Protein AF-A0A954BLZ9-F1 (afdb_monomer_lite)

Foldseek 3Di:
DPPPPVVVPPPPPDPPVVVVVVVVVVVVVVVVVVVVVVLVVVVVVVVVVLVVLVVVLVLVQKFKWFKDKAFLQCLLPAPDLVRSLVRQLVRVLVVQCVQFVVLVPDPVSSVQSSLQFDSVQSSVVSVVSNVPVPDGGIDIDIGTTHPQLRCVVSCNQFPKDKDKFFQWDWDQDPVNFKIKTFAAQRCVVVVVVCVVLVNDLVFKWKWKDAQLWIFTFPDDDRGMTMTGTLTDHSVRSGRTIIMIMIGRGGQVSGPHHPSSNSNSVNSVSVVRMDMGGNCCLVVPQDDPPPVRRCPSVVSVVVSVVVVVVCVVVVVVVD

Sequence (318 aa):
MKSMSEQALSSFGTDRARKRLRRRRAADRRFKWYGRAAIGFALAALALLLASIFSQALSAATYHVVSFRIDAGRVVAAENTSGALKEVYDQVRADLFEAFPDASGTPAGRQEVSALVTRLAALPIAERLRASPARRGMEQVSLPLSDDVDLYLKGAAARQVTINFGPVAAEPTEDGQGVRLSGAGAFARLIAAASLEHANVTDVSFLVTGGRSTVRLTRLSADEAEGSLIAGTASEFGNRALCARIILAPQSERTVSDRQIAWALALKADGRVRRVPHWSLLTHTDSTQPELAGALAAIVGSFLTLLVTASLAIPVGI

Secon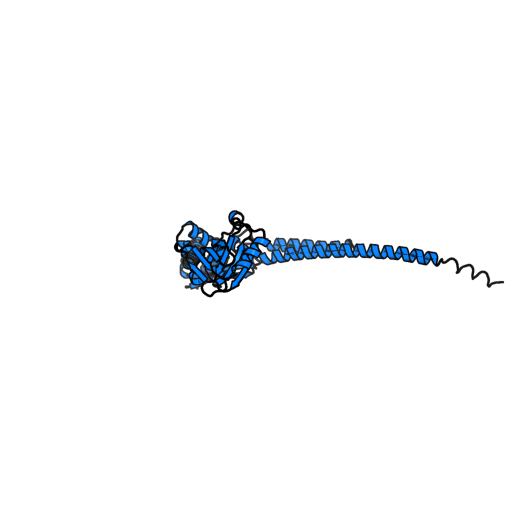dary structure (DSSP, 8-state):
--SSSSTTSSS-S-HHHHHHHHHHHHHHHHHHHHHHHHHHHHHHHHHHHHHHHHHHHHHHTEEEEEEEEEEHHHHHTSSSHHHHHHHHHHHHHHHHHHH-HHHHTSHHHHHHHHTTS-GGGGHHHHHHHHH-TT--SEEEEEEEPPHHHHHHHTT-SS-EEEEEE---EEEE-TTSSEEEEE-TTTTHHHHHHHHHTT--TTTSEEEEEETTEEEEEEEE-SSEEEEEEEES-GGGGTTS-EEEEEE-S-GGGSSS-HHHHHHHHHHHHTT-EEEEE-THHHH-S--S-TTTTTHHHHHHHHHHHHHHHHHHHHHHH-

pLDDT: mean 81.77, std 12.31, range [45.22, 96.19]

Radius of gyration: 32.24 Å; chains: 1; bounding box: 61×82×109 Å

Structure (mmCIF, N/CA/C/O backbone):
data_AF-A0A954BLZ9-F1
#
_entry.id   AF-A0A954BLZ9-F1
#
loop_
_atom_site.group_PDB
_atom_site.id
_atom_site.type_symbol
_atom_site.label_atom_id
_atom_site.label_alt_id
_atom_site.label_comp_id
_atom_site.label_asym_id
_atom_site.label_entity_id
_atom_site.label_seq_id
_atom_site.pdbx_PDB_ins_code
_atom_site.Cartn_x
_atom_site.Cartn_y
_atom_site.Cartn_z
_atom_site.occupancy
_atom_site.B_iso_or_equiv
_atom_site.auth_seq_id
_atom_site.auth_comp_id
_atom_site.auth_asym_id
_atom_site.auth_atom_id
_atom_site.pdbx_PDB_model_num
ATOM 1 N N . MET A 1 1 ? 38.225 -48.474 -84.150 1.00 48.00 1 MET A N 1
ATOM 2 C CA . MET A 1 1 ? 39.025 -48.519 -82.901 1.00 48.00 1 MET A CA 1
ATOM 3 C C . MET A 1 1 ? 39.027 -47.163 -82.172 1.00 48.00 1 MET A C 1
ATOM 5 O O . MET A 1 1 ? 40.068 -46.707 -81.727 1.00 48.00 1 MET A O 1
ATOM 9 N N . LYS A 1 2 ? 37.863 -46.496 -82.059 1.00 48.91 2 LYS A N 1
ATOM 10 C CA . LYS A 1 2 ? 37.714 -45.159 -81.439 1.00 48.91 2 LYS A CA 1
ATOM 11 C C . LYS A 1 2 ? 36.580 -45.105 -80.400 1.00 48.91 2 LYS A C 1
ATOM 13 O O . LYS A 1 2 ? 36.201 -44.030 -79.974 1.00 48.91 2 LYS A O 1
ATOM 18 N N . SER A 1 3 ? 36.043 -46.266 -80.008 1.00 52.41 3 SER A N 1
ATOM 19 C CA . SER A 1 3 ? 34.931 -46.392 -79.054 1.00 52.41 3 SER A CA 1
ATOM 20 C C . SER A 1 3 ? 35.339 -46.966 -77.691 1.00 52.41 3 SER A C 1
ATOM 22 O O . SER A 1 3 ? 34.502 -47.044 -76.801 1.00 52.41 3 SER A O 1
ATOM 24 N N . MET A 1 4 ? 36.609 -47.350 -77.489 1.00 46.38 4 MET A N 1
ATOM 25 C CA . MET A 1 4 ? 37.088 -47.888 -76.203 1.00 46.38 4 MET A CA 1
ATOM 26 C C . MET A 1 4 ? 37.777 -46.852 -75.298 1.00 46.38 4 MET A C 1
ATOM 28 O O . MET A 1 4 ? 37.964 -47.134 -74.119 1.00 46.38 4 MET A O 1
ATOM 32 N N . SER A 1 5 ? 38.131 -45.655 -75.789 1.00 50.00 5 SER A N 1
ATOM 33 C CA . SER A 1 5 ? 38.797 -44.636 -74.952 1.00 50.00 5 SER A CA 1
ATOM 34 C C . SER A 1 5 ? 37.834 -43.689 -74.226 1.00 50.00 5 SER A C 1
ATOM 36 O O . SER A 1 5 ? 38.247 -43.025 -73.282 1.00 50.00 5 SER A O 1
ATOM 38 N N . GLU A 1 6 ? 36.555 -43.632 -74.613 1.00 48.31 6 GLU A N 1
ATOM 39 C CA . GLU A 1 6 ? 35.555 -42.752 -73.977 1.00 48.31 6 GLU A CA 1
ATOM 40 C C . GLU A 1 6 ? 34.891 -43.377 -72.738 1.00 48.31 6 GLU A C 1
ATOM 42 O O . GLU A 1 6 ? 34.467 -42.661 -71.833 1.00 48.31 6 GLU A O 1
ATOM 47 N N . GLN A 1 7 ? 34.859 -44.710 -72.629 1.00 47.97 7 GLN A N 1
ATOM 48 C CA . GLN A 1 7 ? 34.297 -45.400 -71.457 1.00 47.97 7 GLN A CA 1
ATOM 49 C C . GLN A 1 7 ? 35.253 -45.457 -70.252 1.00 47.97 7 GLN A C 1
ATOM 51 O O . GLN A 1 7 ? 34.820 -45.735 -69.134 1.00 47.97 7 GLN A O 1
ATOM 56 N N . ALA A 1 8 ? 36.542 -45.157 -70.441 1.00 45.22 8 ALA A N 1
ATOM 57 C CA . ALA A 1 8 ? 37.537 -45.189 -69.368 1.00 45.22 8 ALA A CA 1
ATOM 58 C C . ALA A 1 8 ? 37.587 -43.898 -68.523 1.00 45.22 8 ALA A C 1
ATOM 60 O O . ALA A 1 8 ? 38.134 -43.917 -67.422 1.00 45.22 8 ALA A O 1
ATOM 61 N N . LEU A 1 9 ? 36.997 -42.789 -68.992 1.00 46.94 9 LEU A N 1
ATOM 62 C CA . LEU A 1 9 ? 37.036 -41.491 -68.296 1.00 46.94 9 LEU A CA 1
ATOM 63 C C . LEU A 1 9 ? 35.759 -41.145 -67.509 1.00 46.94 9 LEU A C 1
ATOM 65 O O . LEU A 1 9 ? 35.771 -40.190 -66.734 1.00 46.94 9 LEU A O 1
ATOM 69 N N . SER A 1 10 ? 34.676 -41.922 -67.631 1.00 48.75 10 SER A N 1
ATOM 70 C CA . SER A 1 10 ? 33.413 -41.672 -66.910 1.00 48.75 10 SER A CA 1
ATOM 71 C C . SER A 1 10 ? 33.185 -42.565 -65.679 1.00 48.75 10 SER A C 1
ATOM 73 O O . SER A 1 10 ? 32.240 -42.337 -64.923 1.00 48.75 10 SER A O 1
ATOM 75 N N . SER A 1 11 ? 34.054 -43.551 -65.417 1.00 50.75 11 SER A N 1
ATOM 76 C CA . SER A 1 11 ? 33.855 -44.548 -64.349 1.00 50.75 11 SER A CA 1
ATOM 77 C C . SER A 1 11 ? 34.636 -44.291 -63.047 1.00 50.75 11 SER A C 1
ATOM 79 O O . SER A 1 11 ? 34.341 -44.909 -62.023 1.00 50.75 11 SER A O 1
ATOM 81 N N . PHE A 1 12 ? 35.544 -43.308 -63.001 1.00 51.47 12 PHE A N 1
ATOM 82 C CA . PHE A 1 12 ? 36.330 -42.976 -61.796 1.00 51.47 12 PHE A CA 1
ATOM 83 C C . PHE A 1 12 ? 35.727 -41.847 -60.936 1.00 51.47 12 PHE A C 1
ATOM 85 O O . PHE A 1 12 ? 36.424 -41.109 -60.247 1.00 51.47 12 PHE A O 1
ATOM 92 N N . GLY A 1 13 ? 34.395 -41.750 -60.918 1.00 59.91 13 GLY A N 1
ATOM 93 C CA . GLY A 1 13 ? 33.610 -40.822 -60.093 1.00 59.91 13 GLY A CA 1
ATOM 94 C C . GLY A 1 13 ? 32.851 -41.491 -58.942 1.00 59.91 13 GLY A C 1
ATOM 95 O O . GLY A 1 13 ? 31.801 -41.002 -58.547 1.00 59.91 13 GLY A O 1
ATOM 96 N N . THR A 1 14 ? 33.344 -42.634 -58.451 1.00 63.41 14 THR A N 1
ATOM 97 C CA . THR A 1 14 ? 33.119 -43.194 -57.103 1.00 63.41 14 THR A CA 1
ATOM 98 C C . THR A 1 14 ? 31.753 -42.901 -56.450 1.00 63.41 14 THR A C 1
ATOM 100 O O . THR A 1 14 ? 31.593 -41.994 -55.630 1.00 63.41 14 THR A O 1
ATOM 103 N N . ASP A 1 15 ? 30.782 -43.789 -56.659 1.00 61.34 15 ASP A N 1
ATOM 104 C CA . ASP A 1 15 ? 29.542 -43.831 -55.864 1.00 61.34 15 ASP A CA 1
ATOM 105 C C . ASP A 1 15 ? 29.846 -43.946 -54.346 1.00 61.34 15 ASP A C 1
ATOM 107 O O . ASP A 1 15 ? 29.189 -43.357 -53.481 1.00 61.34 15 ASP A O 1
ATOM 111 N N . ARG A 1 16 ? 30.980 -44.589 -54.014 1.00 58.50 16 ARG A N 1
ATOM 112 C CA . ARG A 1 16 ? 31.602 -44.607 -52.676 1.00 58.50 16 ARG A CA 1
ATOM 113 C C . ARG A 1 16 ? 32.075 -43.221 -52.187 1.00 58.50 16 ARG A C 1
ATOM 115 O O . ARG A 1 16 ? 31.963 -42.941 -50.991 1.00 58.50 16 ARG A O 1
ATOM 122 N N . ALA A 1 17 ? 32.544 -42.329 -53.063 1.00 61.50 17 ALA A N 1
ATOM 123 C CA . ALA A 1 17 ? 32.917 -40.952 -52.717 1.00 61.50 17 ALA A CA 1
ATOM 124 C C . ALA A 1 17 ? 31.689 -40.052 -52.548 1.00 61.50 17 ALA A C 1
ATOM 126 O O . ALA A 1 17 ? 31.636 -39.288 -51.585 1.00 61.50 17 ALA A O 1
ATOM 127 N N . ARG A 1 18 ? 30.646 -40.199 -53.381 1.00 60.78 18 ARG A N 1
ATOM 128 C CA . ARG A 1 18 ? 29.347 -39.527 -53.161 1.00 60.78 18 ARG A CA 1
ATOM 129 C C . ARG A 1 18 ? 28.723 -39.913 -51.814 1.00 60.78 18 ARG A C 1
ATOM 131 O O . ARG A 1 18 ? 28.233 -39.038 -51.093 1.00 60.78 18 ARG A O 1
ATOM 138 N N . LYS A 1 19 ? 28.806 -41.190 -51.417 1.00 63.88 19 LYS A N 1
ATOM 139 C CA . LYS A 1 19 ? 28.334 -41.680 -50.106 1.00 63.88 19 LYS A CA 1
ATOM 140 C C . LYS A 1 19 ? 29.153 -41.103 -48.935 1.00 63.88 19 LYS A C 1
ATOM 142 O O . LYS A 1 19 ? 28.565 -40.683 -47.936 1.00 63.88 19 LYS A O 1
ATOM 147 N N . ARG A 1 20 ? 30.484 -40.980 -49.075 1.00 64.31 20 ARG A N 1
ATOM 148 C CA . ARG A 1 20 ? 31.364 -40.281 -48.106 1.00 64.31 20 ARG A CA 1
ATOM 149 C C . ARG A 1 20 ? 31.060 -38.777 -48.004 1.00 64.31 20 ARG A C 1
ATOM 151 O O . ARG A 1 20 ? 30.992 -38.247 -46.897 1.00 64.31 20 ARG A O 1
ATOM 158 N N . LEU A 1 21 ? 30.797 -38.103 -49.126 1.00 63.59 21 LEU A N 1
ATOM 159 C CA . LEU A 1 21 ? 30.447 -36.677 -49.166 1.00 63.59 21 LEU A CA 1
ATOM 160 C C . LEU A 1 21 ? 29.079 -36.384 -48.526 1.00 63.59 21 LEU A C 1
ATOM 162 O O . LEU A 1 21 ? 28.954 -35.404 -47.792 1.00 63.59 21 LEU A O 1
ATOM 166 N N . ARG A 1 22 ? 28.058 -37.237 -48.729 1.00 66.31 22 ARG A N 1
ATOM 167 C CA . ARG A 1 22 ? 26.757 -37.114 -48.028 1.00 66.31 22 ARG A CA 1
ATOM 168 C C . ARG A 1 22 ? 26.907 -37.237 -46.511 1.00 66.31 22 ARG A C 1
ATOM 170 O O . ARG A 1 22 ? 26.270 -36.474 -45.788 1.00 66.31 22 ARG A O 1
ATOM 177 N N . ARG A 1 23 ? 27.759 -38.151 -46.031 1.00 67.06 23 ARG A N 1
ATOM 178 C CA . ARG A 1 23 ? 27.987 -38.366 -44.591 1.00 67.06 23 ARG A CA 1
ATOM 179 C C . ARG A 1 23 ? 28.669 -37.162 -43.928 1.00 67.06 23 ARG A C 1
ATOM 181 O O . ARG A 1 23 ? 28.253 -36.764 -42.845 1.00 67.06 23 ARG A O 1
ATOM 188 N N . ARG A 1 24 ? 29.630 -36.523 -44.609 1.00 68.94 24 ARG A N 1
ATOM 189 C CA . ARG A 1 24 ? 30.287 -35.288 -44.135 1.00 68.94 24 ARG A CA 1
ATOM 190 C C . ARG A 1 24 ? 29.339 -34.083 -44.131 1.00 68.94 24 ARG A C 1
ATOM 192 O O . ARG A 1 24 ? 29.235 -33.391 -43.127 1.00 68.94 24 ARG A O 1
ATOM 199 N N . ARG A 1 25 ? 28.551 -33.897 -45.197 1.00 65.62 25 ARG A N 1
ATOM 200 C CA . ARG A 1 25 ? 27.561 -32.804 -45.281 1.00 65.62 25 ARG A CA 1
ATOM 201 C C . ARG A 1 25 ? 26.446 -32.916 -44.236 1.00 65.62 25 ARG A C 1
ATOM 203 O O . ARG A 1 25 ? 25.891 -31.897 -43.839 1.00 65.62 25 ARG A O 1
ATOM 210 N N . ALA A 1 26 ? 26.094 -34.127 -43.799 1.00 73.00 26 ALA A N 1
ATOM 211 C CA . ALA A 1 26 ? 25.127 -34.324 -42.718 1.00 73.00 26 ALA A CA 1
ATOM 212 C C . ALA A 1 26 ? 25.680 -33.863 -41.357 1.00 73.00 26 ALA A C 1
ATOM 214 O O . ALA A 1 26 ? 24.941 -33.253 -40.587 1.00 73.00 26 ALA A O 1
ATOM 215 N N . ALA A 1 27 ? 26.969 -34.099 -41.087 1.00 73.88 27 ALA A N 1
ATOM 216 C CA . ALA A 1 27 ? 27.645 -33.585 -39.895 1.00 73.88 27 ALA A CA 1
ATOM 217 C C . ALA A 1 27 ? 27.758 -32.050 -39.928 1.00 73.88 27 ALA A C 1
ATOM 219 O O . ALA A 1 27 ? 27.385 -31.400 -38.956 1.00 73.88 27 ALA A O 1
ATOM 220 N N . ASP A 1 28 ? 28.125 -31.468 -41.077 1.00 80.25 28 ASP A N 1
ATOM 221 C CA . ASP A 1 28 ? 28.177 -30.007 -41.250 1.00 80.25 28 ASP A CA 1
ATOM 222 C C . ASP A 1 28 ? 26.806 -29.344 -41.057 1.00 80.25 28 ASP A C 1
ATOM 224 O O . ASP A 1 28 ? 26.701 -28.265 -40.475 1.00 80.25 28 ASP A O 1
ATOM 228 N N . ARG A 1 29 ? 25.724 -29.981 -41.530 1.00 80.00 29 ARG A N 1
ATOM 229 C CA . ARG A 1 29 ? 24.359 -29.475 -41.317 1.00 80.00 29 ARG A CA 1
ATOM 230 C C . ARG A 1 29 ? 23.970 -29.502 -39.846 1.00 80.00 29 ARG A C 1
ATOM 232 O O . ARG A 1 29 ? 23.404 -28.522 -39.380 1.00 80.00 29 ARG A O 1
ATOM 239 N N . ARG A 1 30 ? 24.282 -30.582 -39.123 1.00 83.75 30 ARG A N 1
ATOM 240 C CA . ARG A 1 30 ? 24.004 -30.691 -37.682 1.00 83.75 30 ARG A CA 1
ATOM 241 C C . ARG A 1 30 ? 24.779 -29.644 -36.891 1.00 83.75 30 ARG A C 1
ATOM 243 O O . ARG A 1 30 ? 24.174 -28.955 -36.086 1.00 83.75 30 ARG A O 1
ATOM 250 N N . PHE A 1 31 ? 26.063 -29.454 -37.192 1.00 84.12 31 PHE A N 1
ATOM 251 C CA . PHE A 1 31 ? 26.890 -28.428 -36.553 1.00 84.12 31 PHE A CA 1
ATOM 252 C C . PHE A 1 31 ? 26.322 -27.015 -36.752 1.00 84.12 31 PHE A C 1
ATOM 254 O O . PHE A 1 31 ? 26.123 -26.284 -35.786 1.00 84.12 31 PHE A O 1
ATOM 261 N N . LYS A 1 32 ? 25.954 -26.655 -37.990 1.00 83.94 32 LYS A N 1
ATOM 262 C CA . LYS A 1 32 ? 25.312 -25.361 -38.289 1.00 83.94 32 LYS A CA 1
ATOM 263 C C . LYS A 1 32 ? 23.964 -25.197 -37.589 1.00 83.94 32 LYS A C 1
ATOM 265 O O . LYS A 1 32 ? 23.617 -24.093 -37.182 1.00 83.94 32 LYS A O 1
ATOM 270 N N . TRP A 1 33 ? 23.198 -26.279 -37.473 1.00 89.44 33 TRP A N 1
ATOM 271 C CA . TRP A 1 33 ? 21.903 -26.250 -36.804 1.00 89.44 33 TRP A CA 1
ATOM 272 C C . TRP A 1 33 ? 22.060 -26.085 -35.290 1.00 89.44 33 TRP A C 1
ATOM 274 O O . TRP A 1 33 ? 21.377 -25.248 -34.717 1.00 89.44 33 TRP A O 1
ATOM 284 N N . TYR A 1 34 ? 23.011 -26.786 -34.662 1.00 90.06 34 TYR A N 1
ATOM 285 C CA . TYR A 1 34 ? 23.347 -26.590 -33.249 1.00 90.06 34 TYR A CA 1
ATOM 286 C C . TYR A 1 34 ? 23.846 -25.170 -32.968 1.00 90.06 34 TYR A C 1
ATOM 288 O O . TYR A 1 34 ? 23.400 -24.571 -31.998 1.00 90.06 34 TYR A O 1
ATOM 296 N N . GLY A 1 35 ? 24.684 -24.596 -33.840 1.00 88.00 35 GLY A N 1
ATOM 297 C CA . GLY A 1 35 ? 25.130 -23.204 -33.709 1.00 88.00 35 GLY A CA 1
ATOM 298 C C . GLY A 1 35 ? 23.971 -22.204 -33.771 1.00 88.00 35 GLY A C 1
ATOM 299 O O . GLY A 1 35 ? 23.821 -21.369 -32.885 1.00 88.00 35 GLY A O 1
ATOM 300 N N . ARG A 1 36 ? 23.085 -22.334 -34.768 1.00 88.25 36 ARG A N 1
ATOM 301 C CA . ARG A 1 36 ? 21.892 -21.475 -34.888 1.00 88.25 36 ARG A CA 1
ATOM 302 C C . ARG A 1 36 ? 20.914 -21.661 -33.731 1.00 88.25 36 ARG A C 1
ATOM 304 O O . ARG A 1 36 ? 20.353 -20.679 -33.259 1.00 88.25 36 ARG A O 1
ATOM 311 N N . ALA A 1 37 ? 20.722 -22.894 -33.268 1.00 91.81 37 ALA A N 1
ATOM 312 C CA . ALA A 1 37 ? 19.874 -23.187 -32.119 1.00 91.81 37 ALA A CA 1
ATOM 313 C C . ALA A 1 37 ? 20.448 -22.585 -30.827 1.00 91.81 37 ALA A C 1
ATOM 315 O O . ALA A 1 37 ? 19.695 -22.004 -30.053 1.00 91.81 37 ALA A O 1
ATOM 316 N N . ALA A 1 38 ? 21.767 -22.658 -30.620 1.00 90.31 38 ALA A N 1
ATOM 317 C CA . ALA A 1 38 ? 22.436 -22.065 -29.464 1.00 90.31 38 ALA A CA 1
ATOM 318 C C . ALA A 1 38 ? 22.319 -20.532 -29.455 1.00 90.31 38 ALA A C 1
ATOM 320 O O . ALA A 1 38 ? 21.963 -19.955 -28.430 1.00 90.31 38 ALA A O 1
ATOM 321 N N . ILE A 1 39 ? 22.541 -19.878 -30.601 1.00 88.00 39 ILE A N 1
ATOM 322 C CA . ILE A 1 39 ? 22.351 -18.425 -30.743 1.00 88.00 39 ILE A CA 1
ATOM 323 C C . ILE A 1 39 ? 20.885 -18.054 -30.507 1.00 88.00 39 ILE A C 1
ATOM 325 O O . ILE A 1 39 ? 20.597 -17.146 -29.735 1.00 88.00 39 ILE A O 1
ATOM 329 N N . GLY A 1 40 ? 19.947 -18.780 -31.121 1.00 90.00 40 GLY A N 1
ATOM 330 C CA . GLY A 1 40 ? 18.516 -18.550 -30.925 1.00 90.00 40 GLY A CA 1
ATOM 331 C C . GLY A 1 40 ? 18.097 -18.684 -29.460 1.00 90.00 40 GLY A C 1
ATOM 332 O O . GLY A 1 40 ? 17.352 -17.847 -28.959 1.00 90.00 40 GLY A O 1
ATOM 333 N N . PHE A 1 41 ? 18.625 -19.685 -28.751 1.00 93.12 41 PHE A N 1
ATOM 334 C CA . PHE A 1 41 ? 18.391 -19.861 -27.319 1.00 93.12 41 PHE A CA 1
ATOM 335 C C . PHE A 1 41 ? 18.965 -18.702 -26.494 1.00 93.12 41 PHE A C 1
ATOM 337 O O . PHE A 1 41 ? 18.270 -18.174 -25.629 1.00 93.12 41 PHE A O 1
ATOM 344 N N . ALA A 1 42 ? 20.191 -18.261 -26.788 1.00 87.56 42 ALA A N 1
ATOM 345 C CA . ALA A 1 42 ? 20.806 -17.119 -26.112 1.00 87.56 42 ALA A CA 1
ATOM 346 C C . ALA A 1 42 ? 20.001 -15.823 -26.321 1.00 87.56 42 ALA A C 1
ATOM 348 O O . ALA A 1 42 ? 19.756 -15.087 -25.366 1.00 87.56 42 ALA A O 1
ATOM 349 N N . LEU A 1 43 ? 19.525 -15.574 -27.546 1.00 87.94 43 LEU A N 1
ATOM 350 C CA . LEU A 1 43 ? 18.671 -14.426 -27.862 1.00 87.94 43 LEU A CA 1
ATOM 351 C C . LEU A 1 43 ? 17.318 -14.498 -27.155 1.00 87.94 43 LEU A C 1
ATOM 353 O O . LEU A 1 43 ? 16.848 -13.489 -26.636 1.00 87.94 43 LEU A O 1
ATOM 357 N N . ALA A 1 44 ? 16.708 -15.683 -27.094 1.00 90.69 44 ALA A N 1
ATOM 358 C CA . ALA A 1 44 ? 15.460 -15.884 -26.369 1.00 90.69 44 ALA A CA 1
ATOM 359 C C . ALA A 1 44 ? 15.640 -15.637 -24.862 1.00 90.69 44 ALA A C 1
ATOM 361 O O . ALA A 1 44 ? 14.837 -14.927 -24.263 1.00 90.69 44 ALA A O 1
ATOM 362 N N . ALA A 1 45 ? 16.712 -16.157 -24.258 1.00 91.62 45 ALA A N 1
ATOM 363 C CA . ALA A 1 45 ? 17.028 -15.922 -22.851 1.00 91.62 45 ALA A CA 1
ATOM 364 C C . ALA A 1 45 ? 17.268 -14.431 -22.556 1.00 91.62 45 ALA A C 1
ATOM 366 O O . ALA A 1 45 ? 16.719 -13.905 -21.589 1.00 91.62 45 ALA A O 1
ATOM 367 N N . LEU A 1 46 ? 18.019 -13.732 -23.418 1.00 87.25 46 LEU A N 1
ATOM 368 C CA . LEU A 1 46 ? 18.231 -12.286 -23.308 1.00 87.25 46 LEU A CA 1
ATOM 369 C C . LEU A 1 46 ? 16.910 -11.512 -23.414 1.00 87.25 46 LEU A C 1
ATOM 371 O O . LEU A 1 46 ? 16.649 -10.632 -22.599 1.00 87.25 46 LEU A O 1
ATOM 375 N N . ALA A 1 47 ? 16.060 -11.855 -24.383 1.00 86.69 47 ALA A N 1
ATOM 376 C CA . ALA A 1 47 ? 14.763 -11.213 -24.560 1.00 86.69 47 ALA A CA 1
ATOM 377 C C . ALA A 1 47 ? 13.838 -11.435 -23.353 1.00 86.69 47 ALA A C 1
ATOM 379 O O . ALA A 1 47 ? 13.195 -10.490 -22.903 1.00 86.69 47 ALA A O 1
ATOM 380 N N . LEU A 1 48 ? 13.801 -12.649 -22.791 1.00 91.12 48 LEU A N 1
ATOM 381 C CA . LEU A 1 48 ? 13.028 -12.954 -21.583 1.00 91.12 48 LEU A CA 1
ATOM 382 C C . LEU A 1 48 ? 13.536 -12.174 -20.366 1.00 91.12 48 LEU A C 1
ATOM 384 O O . LEU A 1 48 ? 12.735 -11.639 -19.602 1.00 91.12 48 LEU A O 1
ATOM 388 N N . LEU A 1 49 ? 14.856 -12.064 -20.208 1.00 88.69 49 LEU A N 1
ATOM 389 C CA . LEU A 1 49 ? 15.466 -11.288 -19.132 1.00 88.69 49 LEU A CA 1
ATOM 390 C C . LEU A 1 49 ? 15.108 -9.800 -19.266 1.00 88.69 49 LEU A C 1
ATOM 392 O O . LEU A 1 49 ? 14.639 -9.192 -18.304 1.00 88.69 49 LEU A O 1
ATOM 396 N N . LEU A 1 50 ? 15.243 -9.229 -20.468 1.00 85.06 50 LEU A N 1
ATOM 397 C CA . LEU A 1 50 ? 14.855 -7.844 -20.746 1.00 85.06 50 LEU A CA 1
ATOM 398 C C . LEU A 1 50 ? 13.360 -7.602 -20.511 1.00 85.06 50 LEU A C 1
ATOM 400 O O . LEU A 1 50 ? 12.997 -6.607 -19.887 1.00 85.06 50 LEU A O 1
ATOM 404 N N . ALA A 1 51 ? 12.498 -8.519 -20.956 1.00 85.56 51 ALA A N 1
ATOM 405 C CA . ALA A 1 51 ? 11.058 -8.438 -20.729 1.00 85.56 51 ALA A CA 1
ATOM 406 C C . ALA A 1 51 ? 10.714 -8.475 -19.231 1.00 85.56 51 ALA A C 1
ATOM 408 O O . ALA A 1 51 ? 9.871 -7.701 -18.777 1.00 85.56 51 ALA A O 1
ATOM 409 N N . SER A 1 52 ? 11.398 -9.319 -18.450 1.00 84.94 52 SER A N 1
ATOM 410 C CA . SER A 1 52 ? 11.232 -9.380 -16.995 1.00 84.94 52 SER A CA 1
ATOM 411 C C . SER A 1 52 ? 11.619 -8.062 -16.325 1.00 84.94 52 SER A C 1
ATOM 413 O O . SER A 1 52 ? 10.831 -7.518 -15.550 1.00 84.94 52 SER A O 1
ATOM 415 N N . ILE A 1 53 ? 12.801 -7.520 -16.642 1.00 82.62 53 ILE A N 1
ATOM 416 C CA . ILE A 1 53 ? 13.264 -6.238 -16.086 1.00 82.62 53 ILE A CA 1
ATOM 417 C C . ILE A 1 53 ? 12.286 -5.117 -16.450 1.00 82.62 53 ILE A C 1
ATOM 419 O O . ILE A 1 53 ? 11.894 -4.328 -15.593 1.00 82.62 53 ILE A O 1
ATOM 423 N N . PHE A 1 54 ? 11.841 -5.065 -17.705 1.00 78.00 54 PHE A N 1
ATOM 424 C CA . PHE A 1 54 ? 10.927 -4.027 -18.168 1.00 78.00 54 PHE A CA 1
ATOM 425 C C . PHE A 1 54 ? 9.550 -4.116 -17.502 1.00 78.00 54 PHE A C 1
ATOM 427 O O . PHE A 1 54 ? 8.998 -3.097 -17.090 1.00 78.00 54 PHE A O 1
ATOM 434 N N . SER A 1 55 ? 9.010 -5.325 -17.327 1.00 77.19 55 SER A N 1
ATOM 435 C CA . SER A 1 55 ? 7.745 -5.529 -16.615 1.00 77.19 55 SER A CA 1
ATOM 436 C C . SER A 1 55 ? 7.831 -5.077 -15.154 1.00 77.19 55 SER A C 1
ATOM 438 O O . SER A 1 55 ? 6.875 -4.499 -14.634 1.00 77.19 55 SER A O 1
ATOM 440 N N . GLN A 1 56 ? 8.965 -5.318 -14.490 1.00 74.06 56 GLN A N 1
ATOM 441 C CA . GLN A 1 56 ? 9.204 -4.851 -13.121 1.00 74.06 56 GLN A CA 1
ATOM 442 C C . GLN A 1 56 ? 9.336 -3.320 -13.075 1.00 74.06 56 GLN A C 1
ATOM 444 O O . GLN A 1 56 ? 8.716 -2.676 -12.230 1.00 74.06 56 GLN A O 1
ATOM 449 N N . ALA A 1 57 ? 10.046 -2.724 -14.037 1.00 73.50 57 ALA A N 1
ATOM 450 C CA . ALA A 1 57 ? 10.224 -1.276 -14.142 1.00 73.50 57 ALA A CA 1
ATOM 451 C C . ALA A 1 57 ? 8.916 -0.517 -14.436 1.00 73.50 57 ALA A C 1
ATOM 453 O O . ALA A 1 57 ? 8.632 0.497 -13.803 1.00 73.50 57 ALA A O 1
ATOM 454 N N . LEU A 1 58 ? 8.074 -1.021 -15.346 1.00 72.31 58 LEU A N 1
ATOM 455 C CA . LEU A 1 58 ? 6.749 -0.454 -15.635 1.00 72.31 58 LEU A CA 1
ATOM 456 C C . LEU A 1 58 ? 5.842 -0.433 -14.399 1.00 72.31 58 LEU A C 1
ATOM 458 O O . LEU A 1 58 ? 5.043 0.488 -14.234 1.00 72.31 58 LEU A O 1
ATOM 462 N N . SER A 1 59 ? 5.963 -1.426 -13.511 1.00 68.31 59 SER A N 1
ATOM 463 C CA . SER A 1 59 ? 5.188 -1.455 -12.266 1.00 68.31 59 SER A CA 1
ATOM 464 C C . SER A 1 59 ? 5.502 -0.250 -11.365 1.00 68.31 59 SER A C 1
ATOM 466 O O . SER A 1 59 ? 4.595 0.303 -10.729 1.00 68.31 59 SER A O 1
ATOM 468 N N . ALA A 1 60 ? 6.754 0.223 -11.386 1.00 70.69 60 ALA A N 1
ATOM 469 C CA . ALA A 1 60 ? 7.202 1.409 -10.659 1.00 70.69 60 ALA A CA 1
ATOM 470 C C . ALA A 1 60 ? 6.692 2.734 -11.261 1.00 70.69 60 ALA A C 1
ATOM 472 O O . ALA A 1 60 ? 6.647 3.737 -10.559 1.00 70.69 60 ALA A O 1
ATOM 473 N N . ALA A 1 61 ? 6.213 2.744 -12.512 1.00 76.50 61 ALA A N 1
ATOM 474 C CA . ALA A 1 61 ? 5.708 3.941 -13.204 1.00 76.50 61 ALA A CA 1
ATOM 475 C C . ALA A 1 61 ? 4.337 4.440 -12.706 1.00 76.50 61 ALA A C 1
ATOM 477 O O . ALA A 1 61 ? 3.718 5.330 -13.289 1.00 76.50 61 ALA A O 1
ATOM 478 N N . THR A 1 62 ? 3.814 3.835 -11.650 1.00 84.94 62 THR A N 1
ATOM 479 C CA . THR A 1 62 ? 2.506 4.145 -11.073 1.00 84.94 62 THR A CA 1
ATOM 480 C C . THR A 1 62 ? 2.662 4.313 -9.579 1.00 84.94 62 THR A C 1
ATOM 482 O O . THR A 1 62 ? 3.636 3.826 -9.029 1.00 84.94 62 THR A O 1
ATOM 485 N N . TYR A 1 63 ? 1.712 4.944 -8.913 1.00 87.69 63 TYR A N 1
ATOM 486 C CA . TYR A 1 63 ? 1.689 5.061 -7.458 1.00 87.69 63 TYR A CA 1
ATOM 487 C C . TYR A 1 63 ? 0.244 5.146 -6.981 1.00 87.69 63 TYR A C 1
ATOM 489 O O . TYR A 1 63 ? -0.665 5.464 -7.756 1.00 87.69 63 TYR A O 1
ATOM 497 N N . HIS A 1 64 ? 0.012 4.814 -5.721 1.00 93.38 64 HIS A N 1
ATOM 498 C CA . HIS A 1 64 ? -1.296 4.905 -5.103 1.00 93.38 64 HIS A CA 1
ATOM 499 C C . HIS A 1 64 ? -1.486 6.277 -4.465 1.00 93.38 64 HIS A C 1
ATOM 501 O O . HIS A 1 64 ? -0.635 6.767 -3.726 1.00 93.38 64 HIS A O 1
ATOM 507 N N . VAL A 1 65 ? -2.636 6.888 -4.738 1.00 94.31 65 VAL A N 1
ATOM 508 C CA . VAL A 1 65 ? -3.073 8.124 -4.090 1.00 94.31 65 VAL A CA 1
ATOM 509 C C . VAL A 1 65 ? -4.344 7.880 -3.300 1.00 94.31 65 VAL A C 1
ATOM 511 O O . VAL A 1 65 ? -5.201 7.101 -3.723 1.00 94.31 65 VAL A O 1
ATOM 514 N N . VAL A 1 66 ? -4.479 8.587 -2.185 1.00 96.19 66 VAL A N 1
ATOM 515 C CA . VAL A 1 66 ? -5.684 8.614 -1.356 1.00 96.19 66 VAL A CA 1
ATOM 516 C C . VAL A 1 66 ? -6.405 9.935 -1.555 1.00 96.19 66 VAL A C 1
ATOM 518 O O . VAL A 1 66 ? -5.784 11.001 -1.570 1.00 96.19 66 VAL A O 1
ATOM 521 N N . SER A 1 67 ? -7.723 9.873 -1.715 1.00 95.62 67 SER A N 1
ATOM 522 C CA . SER A 1 67 ? -8.560 11.065 -1.783 1.00 95.62 67 SER A CA 1
ATOM 523 C C . SER A 1 67 ? -8.908 11.594 -0.393 1.00 95.62 67 SER A C 1
ATOM 525 O O . SER A 1 67 ? -9.427 10.845 0.442 1.00 95.62 67 SER A O 1
ATOM 527 N N . PHE A 1 68 ? -8.715 12.894 -0.196 1.00 95.44 68 PHE A N 1
ATOM 528 C CA . PHE A 1 68 ? -9.093 13.649 0.997 1.00 95.44 68 PHE A CA 1
ATOM 529 C C . PHE A 1 68 ? -9.958 14.844 0.606 1.00 95.44 68 PHE A C 1
ATOM 531 O O . PHE A 1 68 ? -9.845 15.355 -0.511 1.00 95.44 68 PHE A O 1
ATOM 538 N N . ARG A 1 69 ? -10.817 15.297 1.519 1.00 94.06 69 ARG A N 1
ATOM 539 C CA . ARG A 1 69 ? -11.553 16.556 1.372 1.00 94.06 69 ARG A CA 1
ATOM 540 C C . ARG A 1 69 ? -10.904 17.586 2.283 1.00 94.06 69 ARG A C 1
ATOM 542 O O . ARG A 1 69 ? -10.816 17.352 3.481 1.00 94.06 69 ARG A O 1
ATOM 549 N N . ILE A 1 70 ? -10.440 18.692 1.711 1.00 94.06 70 ILE A N 1
ATOM 550 C CA . ILE A 1 70 ? -9.773 19.763 2.457 1.00 94.06 70 ILE A CA 1
ATOM 551 C C . ILE A 1 70 ? -10.470 21.098 2.223 1.00 94.06 70 ILE A C 1
ATOM 553 O O . ILE A 1 70 ? -10.992 21.356 1.141 1.00 94.06 70 ILE A O 1
ATOM 557 N N . ASP A 1 71 ? -10.448 21.963 3.224 1.00 93.88 71 ASP A N 1
ATOM 558 C CA . ASP A 1 71 ? -10.894 23.343 3.130 1.00 93.88 71 ASP A CA 1
ATOM 559 C C . ASP A 1 71 ? -9.775 24.213 2.543 1.00 93.88 71 ASP A C 1
ATOM 561 O O . ASP A 1 71 ? -8.811 24.580 3.226 1.00 93.88 71 ASP A O 1
ATOM 565 N N . ALA A 1 72 ? -9.921 24.562 1.263 1.00 92.38 72 ALA A N 1
ATOM 566 C CA . ALA A 1 72 ? -8.985 25.421 0.549 1.00 92.38 72 ALA A CA 1
ATOM 567 C C . ALA A 1 72 ? -8.903 26.833 1.154 1.00 92.38 72 ALA A C 1
ATOM 569 O O . ALA A 1 72 ? -7.851 27.467 1.084 1.00 92.38 72 ALA A O 1
ATOM 570 N N . GLY A 1 73 ? -9.976 27.320 1.789 1.00 90.31 73 GLY A N 1
ATOM 571 C CA . GLY A 1 73 ? -10.010 28.648 2.401 1.00 90.31 73 GLY A CA 1
ATOM 572 C C . GLY A 1 73 ? -9.006 28.779 3.545 1.00 90.31 73 GLY A C 1
ATOM 573 O O . GLY A 1 73 ? -8.266 29.760 3.604 1.00 90.31 73 GLY A O 1
ATOM 574 N N . ARG A 1 74 ? -8.914 27.753 4.401 1.00 90.50 74 ARG A N 1
ATOM 575 C CA . ARG A 1 74 ? -7.933 27.704 5.498 1.00 90.50 74 ARG A CA 1
ATOM 576 C C . ARG A 1 74 ? -6.493 27.655 4.986 1.00 90.50 74 ARG A C 1
ATOM 578 O O . ARG A 1 74 ? -5.621 28.309 5.549 1.00 90.50 74 ARG A O 1
ATOM 585 N N . VAL A 1 75 ? -6.249 26.931 3.892 1.00 90.81 75 VAL A N 1
ATOM 586 C CA . VAL A 1 75 ? -4.913 26.796 3.286 1.00 90.81 75 VAL A CA 1
ATOM 587 C C . VAL A 1 75 ? -4.448 28.112 2.654 1.00 90.81 75 VAL A C 1
ATOM 589 O O . VAL A 1 75 ? -3.297 28.512 2.833 1.00 90.81 75 VAL A O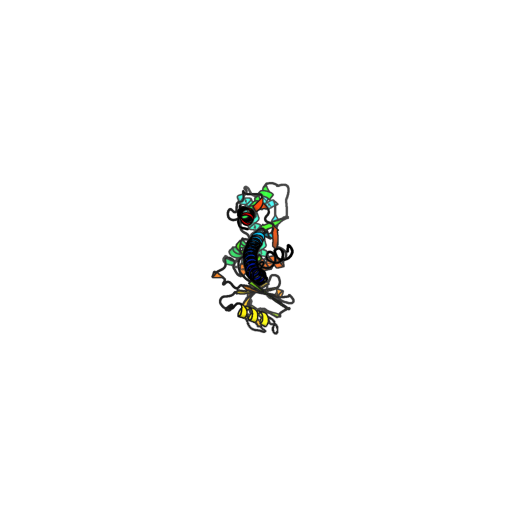 1
ATOM 592 N N . VAL A 1 76 ? -5.339 28.803 1.936 1.00 89.50 76 VAL A N 1
ATOM 593 C CA . VAL A 1 76 ? -5.049 30.097 1.292 1.00 89.50 76 VAL A CA 1
ATOM 594 C C . VAL A 1 76 ? -4.848 31.212 2.325 1.00 89.50 76 VAL A C 1
ATOM 596 O O . VAL A 1 76 ? -4.053 32.116 2.085 1.00 89.50 76 VAL A O 1
ATOM 599 N N . ALA A 1 77 ? -5.512 31.133 3.483 1.00 89.69 77 ALA A N 1
ATOM 600 C CA . ALA A 1 77 ? -5.366 32.098 4.574 1.00 89.69 77 ALA A CA 1
ATOM 601 C C . ALA A 1 77 ? -4.013 32.023 5.310 1.00 89.69 77 ALA A C 1
ATOM 603 O O . ALA A 1 77 ? -3.700 32.911 6.101 1.00 89.69 77 ALA A O 1
ATOM 604 N N . ALA A 1 78 ? -3.206 30.983 5.078 1.00 89.81 78 ALA A N 1
ATOM 605 C CA . ALA A 1 78 ? -1.908 30.846 5.726 1.00 89.81 78 ALA A CA 1
ATOM 606 C C . ALA A 1 78 ? -0.907 31.917 5.253 1.00 89.81 78 ALA A C 1
ATOM 608 O O . ALA A 1 78 ? -0.808 32.217 4.063 1.00 89.81 78 ALA A O 1
ATOM 609 N N . GLU A 1 79 ? -0.078 32.425 6.168 1.00 89.38 79 GLU A N 1
ATOM 610 C CA . GLU A 1 79 ? 0.884 33.502 5.882 1.00 89.38 79 GLU A CA 1
ATOM 611 C C . GLU A 1 79 ? 1.892 33.117 4.782 1.00 89.38 79 GLU A C 1
ATOM 613 O O . GLU A 1 79 ? 2.104 33.849 3.814 1.00 89.38 79 GLU A O 1
ATOM 618 N N . ASN A 1 80 ? 2.465 31.914 4.863 1.00 91.50 80 ASN A N 1
ATOM 619 C CA . ASN A 1 80 ? 3.504 31.425 3.954 1.00 91.50 80 ASN A CA 1
ATOM 620 C C . ASN A 1 80 ? 3.245 29.983 3.475 1.00 91.50 80 ASN A C 1
ATOM 622 O O . ASN A 1 80 ? 2.358 29.284 3.974 1.00 91.50 80 ASN A O 1
ATOM 626 N N . THR A 1 81 ? 4.024 29.525 2.489 1.00 88.81 81 THR A N 1
ATOM 627 C CA . THR A 1 81 ? 3.908 28.164 1.932 1.00 88.81 81 THR A CA 1
ATOM 628 C C . THR A 1 81 ? 4.069 27.090 3.009 1.00 88.81 81 THR A 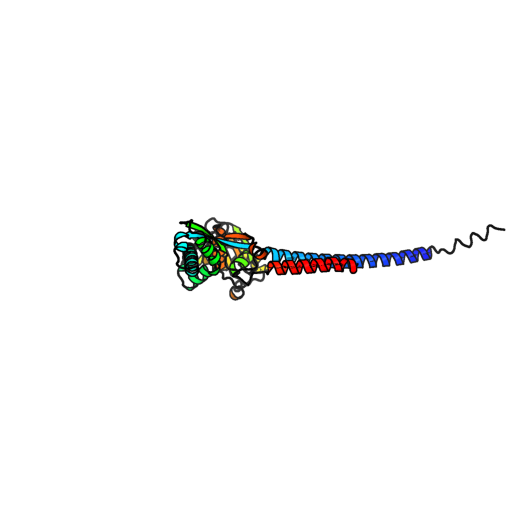C 1
ATOM 630 O O . THR A 1 81 ? 3.338 26.105 2.999 1.00 88.81 81 THR A O 1
ATOM 633 N N . SER A 1 82 ? 4.942 27.305 3.996 1.00 92.69 82 SER A N 1
ATOM 634 C CA . SER A 1 82 ? 5.130 26.396 5.134 1.00 92.69 82 SER A CA 1
ATOM 635 C C . SER A 1 82 ? 3.878 26.266 6.014 1.00 92.69 82 SER A C 1
ATOM 637 O O . SER A 1 82 ? 3.552 25.169 6.469 1.00 92.69 82 SER A O 1
ATOM 639 N N . GLY A 1 83 ? 3.159 27.368 6.238 1.00 93.50 83 GLY A N 1
ATOM 640 C CA . GLY A 1 83 ? 1.887 27.402 6.952 1.00 93.50 83 GLY A CA 1
ATOM 641 C C . GLY A 1 83 ? 0.777 26.719 6.158 1.00 93.50 83 GLY A C 1
ATOM 642 O O . GLY A 1 83 ? 0.052 25.901 6.714 1.00 93.50 83 GLY A O 1
ATOM 643 N N . ALA A 1 84 ? 0.708 26.964 4.847 1.00 92.88 84 ALA A N 1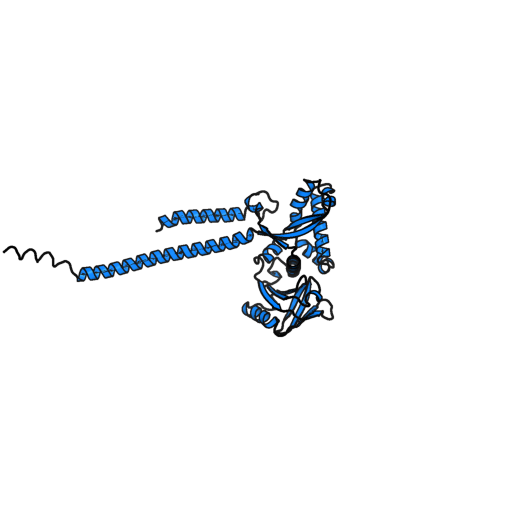
ATOM 644 C CA . ALA A 1 84 ? -0.236 26.284 3.959 1.00 92.88 84 ALA A CA 1
ATOM 645 C C . ALA A 1 84 ? 0.016 24.766 3.921 1.00 92.88 84 ALA A C 1
ATOM 647 O O . ALA A 1 84 ? -0.919 23.976 4.017 1.00 92.88 84 ALA A O 1
ATOM 648 N N . LEU A 1 85 ? 1.285 24.349 3.858 1.00 94.44 85 LEU A N 1
ATOM 649 C CA . LEU A 1 85 ? 1.695 22.948 3.945 1.00 94.44 85 LEU A CA 1
ATOM 650 C C . LEU A 1 85 ? 1.246 22.307 5.262 1.00 94.44 85 LEU A C 1
ATOM 652 O O . LEU A 1 85 ? 0.710 21.199 5.262 1.00 94.44 85 LEU A O 1
ATOM 656 N N . LYS A 1 86 ? 1.479 22.996 6.387 1.00 95.19 86 LYS A N 1
ATOM 657 C CA . LYS A 1 86 ? 1.031 22.541 7.708 1.00 95.19 86 LYS A CA 1
ATOM 658 C C . LYS A 1 86 ? -0.487 22.371 7.730 1.00 95.19 86 LYS A C 1
ATOM 660 O O . LYS A 1 86 ? -0.960 21.341 8.185 1.00 95.19 86 LYS A O 1
ATOM 665 N N . GLU A 1 87 ? -1.223 23.340 7.200 1.00 95.25 87 GLU A N 1
ATOM 666 C CA . GLU A 1 87 ? -2.683 23.331 7.187 1.00 95.25 87 GLU A CA 1
ATOM 667 C C . GLU A 1 87 ? -3.255 22.162 6.369 1.00 95.25 87 GLU A C 1
ATOM 669 O O . GLU A 1 87 ? -4.117 21.438 6.862 1.00 95.25 87 GLU A O 1
ATOM 674 N N . VAL A 1 88 ? -2.725 21.905 5.165 1.00 94.88 88 VAL A N 1
ATOM 675 C CA . VAL A 1 88 ? -3.119 20.730 4.365 1.00 94.88 88 VAL A CA 1
ATOM 676 C C . VAL A 1 88 ? -2.832 19.438 5.132 1.00 94.88 88 VAL A C 1
ATOM 678 O O . VAL A 1 88 ? -3.693 18.563 5.218 1.00 94.88 88 VAL A O 1
ATOM 681 N N . TYR A 1 89 ? -1.635 19.312 5.710 1.00 95.00 89 TYR A N 1
ATOM 682 C CA . TYR A 1 89 ? -1.239 18.103 6.428 1.00 95.00 89 TYR A CA 1
ATOM 683 C C . TYR A 1 89 ? -2.071 17.867 7.699 1.00 95.00 89 TYR A C 1
ATOM 685 O O . TYR A 1 89 ? -2.450 16.732 7.982 1.00 95.00 89 TYR A O 1
ATOM 693 N N . ASP A 1 90 ? -2.403 18.921 8.444 1.00 95.44 90 ASP A N 1
ATOM 694 C CA . ASP A 1 90 ? -3.230 18.826 9.649 1.00 95.44 90 ASP A CA 1
ATOM 695 C C . ASP A 1 90 ? -4.663 18.380 9.314 1.00 95.44 90 ASP A C 1
ATOM 697 O O . ASP A 1 90 ? -5.218 17.538 10.020 1.00 95.44 90 ASP A O 1
ATOM 701 N N . GLN A 1 91 ? -5.239 18.865 8.208 1.00 95.94 91 GLN A N 1
ATOM 702 C CA . GLN A 1 91 ? -6.557 18.417 7.740 1.00 95.94 91 GLN A CA 1
ATOM 703 C C . GLN A 1 91 ? -6.545 16.957 7.270 1.00 95.94 91 GLN A C 1
ATOM 705 O O . GLN A 1 91 ? -7.447 16.196 7.614 1.00 95.94 91 GLN A O 1
ATOM 710 N N . VAL A 1 92 ? -5.499 16.533 6.551 1.00 95.44 92 VAL A N 1
ATOM 711 C CA . VAL A 1 92 ? -5.313 15.123 6.160 1.00 95.44 92 VAL A CA 1
ATOM 712 C C . VAL A 1 92 ? -5.224 14.224 7.393 1.00 95.44 92 VAL A C 1
ATOM 714 O O . VAL A 1 92 ? -5.862 13.176 7.443 1.00 95.44 92 VAL A O 1
ATOM 717 N N . ARG A 1 93 ? -4.470 14.635 8.417 1.00 94.81 93 ARG A N 1
ATOM 718 C CA . ARG A 1 93 ? -4.370 13.883 9.675 1.00 94.81 93 ARG A CA 1
ATOM 719 C C . ARG A 1 93 ? -5.700 13.800 10.406 1.00 94.81 93 ARG A C 1
ATOM 721 O O . ARG A 1 93 ? -6.019 12.731 10.911 1.00 94.81 93 ARG A O 1
ATOM 728 N N . ALA A 1 94 ? -6.451 14.897 10.466 1.00 94.50 94 ALA A N 1
ATOM 729 C CA . ALA A 1 94 ? -7.768 14.910 11.090 1.00 94.50 94 ALA A CA 1
ATOM 730 C C . ALA A 1 94 ? -8.715 13.908 10.413 1.00 94.50 94 ALA A C 1
ATOM 732 O O . ALA A 1 94 ? -9.306 13.087 11.106 1.00 94.50 94 ALA A O 1
ATOM 733 N N . ASP A 1 95 ? -8.765 13.899 9.078 1.00 94.62 95 ASP A N 1
ATOM 734 C CA . ASP A 1 95 ? -9.559 12.937 8.303 1.00 94.62 95 ASP A CA 1
ATOM 735 C C . ASP A 1 95 ? -9.102 11.482 8.529 1.00 94.62 95 ASP A C 1
ATOM 737 O O . ASP A 1 95 ? -9.929 10.591 8.715 1.00 94.62 95 ASP A O 1
ATOM 741 N N . LEU A 1 96 ? -7.789 11.223 8.591 1.00 93.25 96 LEU A N 1
ATOM 742 C CA . LEU A 1 96 ? -7.267 9.889 8.910 1.00 93.25 96 LEU A CA 1
ATOM 743 C C . LEU A 1 96 ? -7.625 9.442 10.334 1.00 93.25 96 LEU A C 1
ATOM 745 O O . LEU A 1 96 ? -7.934 8.271 10.543 1.00 93.25 96 LEU A O 1
ATOM 749 N N . PHE A 1 97 ? -7.590 10.348 11.313 1.00 92.94 97 PHE A N 1
ATOM 750 C CA . PHE A 1 97 ? -7.976 10.041 12.692 1.00 92.94 97 PHE A CA 1
ATOM 751 C C . PHE A 1 97 ? -9.482 9.805 12.832 1.00 92.94 97 PHE A C 1
ATOM 753 O O . PHE A 1 97 ? -9.881 8.941 13.606 1.00 92.94 97 PHE A O 1
ATOM 760 N N . GLU A 1 98 ? -10.302 10.519 12.061 1.00 91.69 98 GLU A N 1
ATOM 761 C CA . GLU A 1 98 ? -11.745 10.283 11.980 1.00 91.69 98 GLU A CA 1
ATOM 762 C C . GLU A 1 98 ? -12.053 8.931 11.320 1.00 91.69 98 GLU A C 1
ATOM 764 O O . GLU A 1 98 ? -12.892 8.175 11.804 1.00 91.69 98 GLU A O 1
ATOM 769 N N . ALA A 1 99 ? -11.326 8.581 10.254 1.00 88.69 99 ALA A N 1
ATOM 770 C CA . ALA A 1 99 ? -11.468 7.297 9.573 1.00 88.69 99 ALA A CA 1
ATOM 771 C C . ALA A 1 99 ? -11.012 6.103 10.433 1.00 88.69 99 ALA A C 1
ATOM 773 O O . ALA A 1 99 ? -11.533 4.996 10.259 1.00 88.69 99 ALA A O 1
ATOM 774 N N . PHE A 1 100 ? -10.047 6.310 11.336 1.00 90.19 100 PHE A N 1
ATOM 775 C CA . PHE A 1 100 ? -9.459 5.265 12.179 1.00 90.19 100 PHE A CA 1
ATOM 776 C C . PHE A 1 100 ? -9.378 5.686 13.658 1.00 90.19 100 PHE A C 1
ATOM 778 O O . PHE A 1 100 ? -8.279 5.939 14.171 1.00 90.19 100 PHE A O 1
ATOM 785 N N . PRO A 1 101 ? -10.517 5.715 14.378 1.00 85.69 101 PRO A N 1
ATOM 786 C CA . PRO A 1 101 ? -10.558 6.101 15.788 1.00 85.69 101 PRO A CA 1
ATOM 787 C C . PRO A 1 101 ? -9.639 5.244 16.668 1.00 85.69 101 PRO A C 1
ATOM 789 O O . PRO A 1 101 ? -8.950 5.782 17.536 1.00 85.69 101 PRO A O 1
ATOM 792 N N . ASP A 1 102 ? -9.536 3.944 16.378 1.00 81.56 102 ASP A N 1
ATOM 793 C CA . ASP A 1 102 ? -8.704 2.975 17.110 1.00 81.56 102 ASP A CA 1
ATOM 794 C C . ASP A 1 102 ? -7.216 3.372 17.128 1.00 81.56 102 ASP A C 1
ATOM 796 O O . ASP A 1 102 ? -6.506 3.175 18.117 1.00 81.56 102 ASP A O 1
ATOM 800 N N . ALA A 1 103 ? -6.735 3.989 16.043 1.00 79.88 103 ALA A N 1
ATOM 801 C CA . ALA A 1 103 ? -5.358 4.461 15.922 1.00 79.88 103 ALA A CA 1
ATOM 802 C C . ALA A 1 103 ? -5.115 5.747 16.727 1.00 79.88 103 ALA A C 1
ATOM 804 O O . ALA A 1 103 ? -4.009 5.989 17.218 1.00 79.88 103 ALA A O 1
ATOM 805 N N . SER A 1 104 ? -6.149 6.580 16.871 1.00 77.19 104 SER A N 1
ATOM 806 C CA . SER A 1 104 ? -6.047 7.908 17.481 1.00 77.19 104 SER A CA 1
ATOM 807 C C . SER A 1 104 ? -5.824 7.872 19.004 1.00 77.19 104 SER A C 1
ATOM 809 O O . SER A 1 104 ? -5.253 8.812 19.571 1.00 77.19 104 SER A O 1
ATOM 811 N N . GLY A 1 105 ? -6.185 6.761 19.658 1.00 81.31 105 GLY A N 1
ATOM 812 C CA . GLY A 1 105 ? -6.112 6.597 21.112 1.00 81.31 105 GLY A CA 1
ATOM 813 C C . GLY A 1 105 ? -4.693 6.567 21.692 1.00 81.31 105 GLY A C 1
ATOM 814 O O . GLY A 1 105 ? -4.492 6.957 22.840 1.00 81.31 105 GLY A O 1
ATOM 815 N N . THR A 1 106 ? -3.679 6.180 20.907 1.00 86.94 106 THR A N 1
ATOM 816 C CA . THR A 1 106 ? -2.278 6.108 21.369 1.00 86.94 106 THR A CA 1
ATOM 817 C C . THR A 1 106 ? -1.368 7.065 20.588 1.00 86.94 106 THR A C 1
ATOM 819 O O . THR A 1 106 ? -1.586 7.277 19.394 1.00 86.94 106 THR A O 1
ATOM 822 N N . PRO A 1 107 ? -0.324 7.657 21.207 1.00 88.44 107 PRO A N 1
ATOM 823 C CA . PRO A 1 107 ? 0.642 8.490 20.482 1.00 88.44 107 PRO A CA 1
ATOM 824 C C . PRO A 1 107 ? 1.340 7.738 19.341 1.00 88.44 107 PRO A C 1
ATOM 826 O O . PRO A 1 107 ? 1.488 8.282 18.249 1.00 88.44 107 PRO A O 1
ATOM 829 N N . ALA A 1 108 ? 1.699 6.472 19.579 1.00 88.44 108 ALA A N 1
ATOM 830 C CA . ALA A 1 108 ? 2.305 5.603 18.575 1.00 88.44 108 ALA A CA 1
ATOM 831 C C . ALA A 1 108 ? 1.355 5.353 17.391 1.00 88.44 108 ALA A C 1
ATOM 833 O O . ALA A 1 108 ? 1.748 5.566 16.248 1.00 88.44 108 ALA A O 1
ATOM 834 N N . GLY A 1 109 ? 0.088 5.003 17.654 1.00 88.25 109 GLY A N 1
ATOM 835 C CA . GLY A 1 109 ? -0.916 4.801 16.605 1.00 88.25 109 GLY A CA 1
ATOM 836 C C . GLY A 1 109 ? -1.186 6.067 15.788 1.00 88.25 109 GLY A C 1
ATOM 837 O O . GLY A 1 109 ? -1.254 6.002 14.561 1.00 88.25 109 GLY A O 1
ATOM 838 N N . ARG A 1 110 ? -1.231 7.241 16.437 1.00 90.50 110 ARG A N 1
ATOM 839 C CA . ARG A 1 110 ? -1.366 8.539 15.753 1.00 90.50 110 ARG A CA 1
ATOM 840 C C . ARG A 1 110 ? -0.211 8.826 14.804 1.00 90.50 110 ARG A C 1
ATOM 842 O O . ARG A 1 110 ? -0.440 9.341 13.711 1.00 90.50 110 ARG A O 1
ATOM 849 N N . GLN A 1 111 ? 1.017 8.529 15.220 1.00 90.75 111 GLN A N 1
ATOM 850 C CA . GLN A 1 111 ? 2.189 8.699 14.368 1.00 90.75 111 GLN A CA 1
ATOM 851 C C . GLN A 1 111 ? 2.144 7.725 13.186 1.00 90.75 111 GLN A C 1
ATOM 853 O O . GLN A 1 111 ? 2.316 8.142 12.043 1.00 90.75 111 GLN A O 1
ATOM 858 N N . GLU A 1 112 ? 1.835 6.460 13.453 1.00 91.56 112 GLU A N 1
ATOM 859 C CA . GLU A 1 112 ? 1.813 5.379 12.470 1.00 91.56 112 GLU A CA 1
ATOM 860 C C . GLU A 1 112 ? 0.753 5.587 11.377 1.00 91.56 112 GLU A C 1
ATOM 862 O O . GLU A 1 112 ? 1.064 5.451 10.194 1.00 91.56 112 GLU A O 1
ATOM 867 N N . VAL A 1 113 ? -0.472 5.991 11.744 1.00 92.56 113 VAL A N 1
ATOM 868 C CA . VAL A 1 113 ? -1.534 6.287 10.766 1.00 92.56 113 VAL A CA 1
ATOM 869 C C . VAL A 1 113 ? -1.235 7.570 9.993 1.00 92.56 113 VAL A C 1
ATOM 871 O O . VAL A 1 113 ? -1.481 7.638 8.792 1.00 92.56 113 VAL A O 1
ATOM 874 N N . SER A 1 114 ? -0.626 8.576 10.635 1.00 92.19 114 SER A N 1
ATOM 875 C CA . SER A 1 114 ? -0.197 9.788 9.925 1.00 92.19 114 SER A CA 1
ATOM 876 C C . SER A 1 114 ? 0.929 9.515 8.928 1.00 92.19 114 SER A C 1
ATOM 878 O O . SER A 1 114 ? 1.008 10.193 7.913 1.00 92.19 114 SER A O 1
ATOM 880 N N . ALA A 1 115 ? 1.748 8.484 9.163 1.00 92.00 115 ALA A N 1
ATOM 881 C CA . ALA A 1 115 ? 2.815 8.072 8.256 1.00 92.00 115 ALA A CA 1
ATOM 882 C C . ALA A 1 115 ? 2.306 7.376 6.977 1.00 92.00 115 ALA A C 1
ATOM 884 O O . ALA A 1 115 ? 3.103 7.111 6.080 1.00 92.00 115 ALA A O 1
ATOM 885 N N . LEU A 1 116 ? 0.996 7.108 6.852 1.00 93.00 116 LEU A N 1
ATOM 886 C CA . LEU A 1 116 ? 0.401 6.633 5.596 1.00 93.00 116 LEU A CA 1
ATOM 887 C C . LEU A 1 116 ? 0.527 7.665 4.469 1.00 93.00 116 LEU A C 1
ATOM 889 O O . LEU A 1 116 ? 0.554 7.288 3.302 1.00 93.00 116 LEU A O 1
ATOM 893 N N . VAL A 1 117 ? 0.590 8.955 4.809 1.00 93.19 117 VAL A N 1
ATOM 894 C CA . VAL A 1 117 ? 0.775 10.055 3.858 1.00 93.19 117 VAL A CA 1
ATOM 895 C C . VAL A 1 117 ? 1.906 10.933 4.368 1.00 93.19 117 VAL A C 1
ATOM 897 O O . VAL A 1 117 ? 1.822 11.509 5.449 1.00 93.19 117 VAL A O 1
ATOM 900 N N . THR A 1 118 ? 2.983 11.054 3.598 1.00 90.94 118 THR A N 1
ATOM 901 C CA . THR A 1 118 ? 4.132 11.853 4.032 1.00 90.94 118 THR A CA 1
ATOM 902 C C . THR A 1 118 ? 3.780 13.338 4.042 1.00 90.94 118 THR A C 1
ATOM 904 O O . THR A 1 118 ? 3.014 13.828 3.215 1.00 90.94 118 THR A O 1
ATOM 907 N N . ARG A 1 119 ? 4.363 14.109 4.964 1.00 91.06 119 ARG A N 1
ATOM 908 C CA . ARG A 1 119 ? 4.105 15.557 5.026 1.00 91.06 119 ARG A CA 1
ATOM 909 C C . ARG A 1 119 ? 4.455 16.257 3.713 1.00 91.06 119 ARG A C 1
ATOM 911 O O . ARG A 1 119 ? 3.730 17.148 3.289 1.00 91.06 119 ARG A O 1
ATOM 918 N N . LEU A 1 120 ? 5.543 15.849 3.064 1.00 87.81 120 LEU A N 1
ATOM 919 C CA . LEU A 1 120 ? 6.009 16.464 1.823 1.00 87.81 120 LEU A CA 1
ATOM 920 C C . LEU A 1 120 ? 5.026 16.262 0.657 1.00 87.81 120 LEU A C 1
ATOM 922 O O . LEU A 1 120 ? 4.919 17.135 -0.200 1.00 87.81 120 LEU A O 1
ATOM 926 N N . ALA A 1 121 ? 4.231 15.188 0.679 1.00 88.56 121 ALA A N 1
ATOM 927 C CA . ALA A 1 121 ? 3.174 14.934 -0.299 1.00 88.56 121 ALA A CA 1
ATOM 928 C C . ALA A 1 121 ? 2.120 16.053 -0.377 1.00 88.56 121 ALA A C 1
ATOM 930 O O . ALA A 1 121 ? 1.450 16.210 -1.397 1.00 88.56 121 ALA A O 1
ATOM 931 N N . ALA A 1 122 ? 1.960 16.835 0.695 1.00 91.56 122 ALA A N 1
ATOM 932 C CA . ALA A 1 122 ? 1.017 17.946 0.754 1.00 91.56 122 ALA A CA 1
ATOM 933 C C . ALA A 1 122 ? 1.547 19.241 0.108 1.00 91.56 122 ALA A C 1
ATOM 935 O O . ALA A 1 122 ? 0.759 20.154 -0.147 1.00 91.56 122 ALA A O 1
ATOM 936 N N . LEU A 1 123 ? 2.849 19.336 -0.186 1.00 90.88 123 LEU A N 1
ATOM 937 C CA . LEU A 1 123 ? 3.474 20.560 -0.697 1.00 90.88 123 LEU A CA 1
ATOM 938 C C . LEU A 1 123 ? 2.925 20.999 -2.064 1.00 90.88 123 LEU A C 1
ATOM 940 O O . LEU A 1 123 ? 2.484 22.147 -2.152 1.00 90.88 123 LEU A O 1
ATOM 944 N N . PRO A 1 124 ? 2.818 20.124 -3.087 1.00 88.69 124 PRO A N 1
ATOM 945 C CA . PRO A 1 124 ? 2.282 20.535 -4.386 1.00 88.69 124 PRO A CA 1
ATOM 946 C C . PRO A 1 124 ? 0.833 21.029 -4.293 1.00 88.69 124 PRO A C 1
ATOM 948 O O . PRO A 1 124 ? 0.403 21.899 -5.049 1.00 88.69 124 PRO A O 1
ATOM 951 N N . ILE A 1 125 ? 0.057 20.491 -3.345 1.00 90.94 125 ILE A N 1
ATOM 952 C CA . ILE A 1 125 ? -1.320 20.928 -3.096 1.00 90.94 125 ILE A CA 1
ATOM 953 C C . ILE A 1 125 ? -1.327 22.311 -2.451 1.00 90.94 125 ILE A C 1
ATOM 955 O O . ILE A 1 125 ? -2.076 23.176 -2.902 1.00 90.94 125 ILE A O 1
ATOM 959 N N . ALA A 1 126 ? -0.491 22.534 -1.435 1.00 91.88 126 ALA A N 1
ATOM 960 C CA . ALA A 1 126 ? -0.369 23.826 -0.772 1.00 91.88 126 ALA A CA 1
ATOM 961 C C . ALA A 1 126 ? 0.050 24.933 -1.755 1.00 91.88 126 ALA A C 1
ATOM 963 O O . ALA A 1 126 ? -0.557 26.004 -1.772 1.00 91.88 126 ALA A O 1
ATOM 964 N N . GLU A 1 127 ? 1.030 24.664 -2.619 1.00 90.62 127 GLU A N 1
ATOM 965 C CA . GLU A 1 127 ? 1.479 25.596 -3.660 1.00 90.62 127 GLU A CA 1
ATOM 966 C C . GLU A 1 127 ? 0.382 25.879 -4.689 1.00 90.62 127 GLU A C 1
ATOM 968 O O . GLU A 1 127 ? 0.075 27.041 -4.963 1.00 90.62 127 GLU A O 1
ATOM 973 N N . ARG A 1 128 ? -0.274 24.830 -5.205 1.00 89.50 128 ARG A N 1
ATOM 974 C CA . ARG A 1 128 ? -1.364 24.956 -6.185 1.00 89.50 128 ARG A CA 1
ATOM 975 C C . ARG A 1 128 ? -2.537 25.773 -5.643 1.00 89.50 128 ARG A C 1
ATOM 977 O O . ARG A 1 128 ? -3.090 26.596 -6.371 1.00 89.50 128 ARG A O 1
ATOM 984 N N . LEU A 1 129 ? -2.913 25.562 -4.381 1.00 89.94 129 LEU A N 1
ATOM 985 C CA . LEU A 1 129 ? -3.999 26.307 -3.740 1.00 89.94 129 LEU A CA 1
ATOM 986 C C . LEU A 1 129 ? -3.623 27.774 -3.509 1.00 89.94 129 LEU A C 1
ATOM 988 O O . LEU A 1 129 ? -4.428 28.655 -3.804 1.00 89.94 129 LEU A O 1
ATOM 992 N N . ARG A 1 130 ? -2.389 28.060 -3.075 1.00 88.00 130 ARG A N 1
ATOM 993 C CA . ARG A 1 130 ? -1.900 29.445 -2.935 1.00 88.00 130 ARG A CA 1
ATOM 994 C C . ARG A 1 130 ? -1.815 30.178 -4.274 1.00 88.00 130 ARG A C 1
ATOM 996 O O . ARG A 1 130 ? -2.124 31.363 -4.333 1.00 88.00 130 ARG A O 1
ATOM 1003 N N . ALA A 1 131 ? -1.424 29.486 -5.343 1.00 88.12 131 ALA A N 1
ATOM 1004 C CA . ALA A 1 131 ? -1.331 30.064 -6.682 1.00 88.12 131 ALA A CA 1
ATOM 1005 C C . ALA A 1 131 ? -2.705 30.357 -7.319 1.00 88.12 131 ALA A C 1
ATOM 1007 O O . ALA A 1 131 ? -2.782 31.108 -8.287 1.00 88.12 131 ALA A O 1
ATOM 1008 N N . SER A 1 132 ? -3.799 29.781 -6.803 1.00 83.69 132 SER A N 1
ATOM 1009 C CA . SER A 1 132 ? -5.164 29.965 -7.324 1.00 83.69 132 SER A CA 1
ATOM 1010 C C . SER A 1 132 ? -6.167 30.352 -6.219 1.00 83.69 132 SER A C 1
ATOM 1012 O O . SER A 1 132 ? -7.048 29.555 -5.885 1.00 83.69 132 SER A O 1
ATOM 1014 N N . PRO A 1 133 ? -6.120 31.597 -5.695 1.00 73.19 133 PRO A N 1
ATOM 1015 C CA . PRO A 1 133 ? -6.886 32.019 -4.510 1.00 73.19 133 PRO A CA 1
ATOM 1016 C C . PRO A 1 133 ? -8.410 32.092 -4.705 1.00 73.19 133 PRO A C 1
ATOM 1018 O O . PRO A 1 133 ? -9.157 32.272 -3.746 1.00 73.19 133 PRO A O 1
ATOM 1021 N N . ALA A 1 134 ? -8.896 31.999 -5.946 1.00 68.69 134 ALA A N 1
ATOM 1022 C CA . ALA A 1 134 ? -10.314 32.159 -6.266 1.00 68.69 134 ALA A CA 1
ATOM 1023 C C . ALA A 1 134 ? -11.200 31.003 -5.755 1.00 68.69 134 ALA A C 1
ATOM 1025 O O . ALA A 1 134 ? -12.419 31.159 -5.672 1.00 68.69 134 ALA A O 1
ATOM 1026 N N . ARG A 1 135 ? -10.617 29.848 -5.406 1.00 67.06 135 ARG A N 1
ATOM 1027 C CA . ARG A 1 135 ? -11.357 28.677 -4.915 1.00 67.06 135 ARG A CA 1
ATOM 1028 C C . ARG A 1 135 ? -11.467 28.739 -3.393 1.00 67.06 135 ARG A C 1
ATOM 1030 O O . ARG A 1 135 ? -10.488 28.534 -2.686 1.00 67.06 135 ARG A O 1
ATOM 1037 N N . ARG A 1 136 ? -12.668 29.029 -2.889 1.00 75.44 136 ARG A N 1
ATOM 1038 C CA . ARG A 1 136 ? -12.990 29.001 -1.455 1.00 75.44 136 ARG A CA 1
ATOM 1039 C C . ARG A 1 136 ? -13.976 27.867 -1.184 1.00 75.44 136 ARG A C 1
ATOM 1041 O O . ARG A 1 136 ? -15.018 27.811 -1.831 1.00 75.44 136 ARG A O 1
ATOM 1048 N N . GLY A 1 137 ? -13.638 26.975 -0.253 1.00 86.25 137 GLY A N 1
ATOM 1049 C CA . GLY A 1 137 ? -14.486 25.859 0.178 1.00 86.25 137 GLY A CA 1
ATOM 1050 C C . GLY A 1 137 ? -13.796 24.494 0.148 1.00 86.25 137 GLY A C 1
ATOM 1051 O O . GLY A 1 137 ? -12.576 24.395 0.017 1.00 86.25 137 GLY A O 1
ATOM 1052 N N . MET A 1 138 ? -14.606 23.440 0.274 1.00 88.75 138 MET A N 1
ATOM 1053 C CA . MET A 1 138 ? -14.142 22.052 0.307 1.00 88.75 138 MET A CA 1
ATOM 1054 C C . MET A 1 138 ? -13.716 21.573 -1.085 1.00 88.75 138 MET A C 1
ATOM 1056 O O . MET A 1 138 ? -14.547 21.467 -1.988 1.00 88.75 138 MET A O 1
ATOM 1060 N N . GLU A 1 139 ? -12.445 21.217 -1.244 1.00 90.44 139 GLU A N 1
ATOM 1061 C CA . GLU A 1 139 ? -11.881 20.624 -2.456 1.00 90.44 139 GLU A CA 1
ATOM 1062 C C . GLU A 1 139 ? -11.476 19.169 -2.200 1.00 90.44 139 GLU A C 1
ATOM 1064 O O . GLU A 1 139 ? -10.913 18.830 -1.157 1.00 90.44 139 GLU A O 1
ATOM 1069 N N . GLN A 1 140 ? -11.749 18.291 -3.168 1.00 92.38 140 GLN A N 1
ATOM 1070 C CA . GLN A 1 140 ? -11.233 16.929 -3.144 1.00 92.38 140 GLN A CA 1
ATOM 1071 C C . GLN A 1 140 ? -9.818 16.916 -3.721 1.00 92.38 140 GLN A C 1
ATOM 1073 O O . GLN A 1 140 ? -9.610 17.201 -4.901 1.00 92.38 140 GLN A O 1
ATOM 1078 N N . VAL A 1 141 ? -8.847 16.547 -2.896 1.00 92.56 141 VAL A N 1
ATOM 1079 C CA . VAL A 1 141 ? -7.439 16.444 -3.278 1.00 92.56 141 VAL A CA 1
ATOM 1080 C C . VAL A 1 141 ? -6.961 15.005 -3.179 1.00 92.56 141 VAL A C 1
ATOM 1082 O O . VAL A 1 141 ? -7.507 14.196 -2.434 1.00 92.56 141 VAL A O 1
ATOM 1085 N N . SER A 1 142 ? -5.956 14.658 -3.976 1.00 93.75 142 SER A N 1
ATOM 1086 C CA . SER A 1 142 ? -5.335 13.334 -3.957 1.00 93.75 142 SER A CA 1
ATOM 1087 C C . SER A 1 142 ? -3.897 13.469 -3.495 1.00 93.75 142 SER A C 1
ATOM 1089 O O . SER A 1 142 ? -3.131 14.175 -4.146 1.00 93.75 142 SER A O 1
ATOM 1091 N N . LEU A 1 143 ? -3.543 12.791 -2.406 1.00 92.88 143 LEU A N 1
ATOM 1092 C CA . LEU A 1 143 ? -2.166 12.729 -1.920 1.00 92.88 143 LEU A CA 1
ATOM 1093 C C . LEU A 1 143 ? -1.587 11.335 -2.164 1.00 92.88 143 LEU A C 1
ATOM 1095 O O . LEU A 1 143 ? -2.310 10.358 -1.962 1.00 92.88 143 LEU A O 1
ATOM 1099 N N . PRO A 1 144 ? -0.320 11.216 -2.599 1.00 92.31 144 PRO A N 1
ATOM 1100 C CA . PRO A 1 144 ? 0.363 9.929 -2.639 1.00 92.31 144 PRO A CA 1
ATOM 1101 C C . PRO A 1 144 ? 0.423 9.296 -1.246 1.00 92.31 144 PRO A C 1
ATOM 1103 O O . PRO A 1 144 ? 0.594 9.990 -0.241 1.00 92.31 144 PRO A O 1
ATOM 1106 N N . LEU A 1 145 ? 0.270 7.972 -1.209 1.00 94.00 145 LEU A N 1
ATOM 1107 C CA . LEU A 1 145 ? 0.642 7.177 -0.042 1.00 94.00 145 LEU A CA 1
ATOM 1108 C C . LEU A 1 145 ? 2.161 7.227 0.160 1.00 94.00 145 LEU A C 1
ATOM 1110 O O . LEU A 1 145 ? 2.904 7.536 -0.771 1.00 94.00 145 LEU A O 1
ATOM 1114 N N . SER A 1 146 ? 2.615 6.915 1.371 1.00 92.75 146 SER A N 1
ATOM 1115 C CA . SER A 1 146 ? 4.033 6.684 1.635 1.00 92.75 146 SER A CA 1
ATOM 1116 C C . SER A 1 146 ? 4.575 5.523 0.802 1.00 92.75 146 SER A C 1
ATOM 1118 O O . SER A 1 146 ? 3.842 4.582 0.481 1.00 92.75 146 SER A O 1
ATOM 1120 N N . ASP A 1 147 ? 5.864 5.587 0.469 1.00 88.69 147 ASP A N 1
ATOM 1121 C CA . ASP A 1 147 ? 6.495 4.635 -0.448 1.00 88.69 147 ASP A CA 1
ATOM 1122 C C . ASP A 1 147 ? 6.405 3.197 0.061 1.00 88.69 147 ASP A C 1
ATOM 1124 O O . ASP A 1 147 ? 6.082 2.294 -0.704 1.00 88.69 147 ASP A O 1
ATOM 1128 N N . ASP A 1 148 ? 6.568 2.978 1.365 1.00 90.19 148 ASP A N 1
ATOM 1129 C CA . ASP A 1 148 ? 6.449 1.651 1.981 1.00 90.19 148 ASP A CA 1
ATOM 1130 C C . ASP A 1 148 ? 5.063 1.029 1.767 1.00 90.19 148 ASP A C 1
ATOM 1132 O O . ASP A 1 148 ? 4.921 -0.146 1.407 1.00 90.19 148 ASP A O 1
ATOM 1136 N N . VAL A 1 149 ? 4.015 1.835 1.946 1.00 92.81 149 VAL A N 1
ATOM 1137 C CA . VAL A 1 149 ? 2.627 1.400 1.768 1.00 92.81 149 VAL A CA 1
ATOM 1138 C C . VAL A 1 149 ? 2.309 1.222 0.286 1.00 92.81 149 VAL A C 1
ATOM 1140 O O . VAL A 1 149 ? 1.655 0.250 -0.098 1.00 92.81 149 VAL A O 1
ATOM 1143 N N . ASP A 1 150 ? 2.784 2.127 -0.567 1.00 91.62 150 ASP A N 1
ATOM 1144 C CA . ASP A 1 150 ? 2.609 2.037 -2.012 1.00 91.62 150 ASP A CA 1
ATOM 1145 C C . ASP A 1 150 ? 3.288 0.783 -2.591 1.00 91.62 150 ASP A C 1
ATOM 1147 O O . ASP A 1 150 ? 2.659 0.027 -3.339 1.00 91.62 150 ASP A O 1
ATOM 1151 N N . LEU A 1 151 ? 4.529 0.498 -2.188 1.00 88.69 151 LEU A N 1
ATOM 1152 C CA . LEU A 1 151 ? 5.261 -0.712 -2.560 1.00 88.69 151 LEU A CA 1
ATOM 1153 C C . LEU A 1 151 ? 4.553 -1.974 -2.067 1.00 88.69 151 LEU A C 1
ATOM 1155 O O . LEU A 1 151 ? 4.499 -2.967 -2.798 1.00 88.69 151 LEU A O 1
ATOM 1159 N N . TYR A 1 152 ? 3.957 -1.953 -0.873 1.00 90.50 152 TYR A N 1
ATOM 1160 C CA . TYR A 1 152 ? 3.133 -3.064 -0.399 1.00 90.50 152 TYR A CA 1
ATOM 1161 C C . TYR A 1 152 ? 1.892 -3.276 -1.274 1.00 90.50 152 TYR A C 1
ATOM 1163 O O . TYR A 1 152 ? 1.631 -4.396 -1.718 1.00 90.50 152 TYR A O 1
ATOM 1171 N N . LEU A 1 153 ? 1.146 -2.212 -1.586 1.00 91.00 153 LEU A N 1
ATOM 1172 C CA . LEU A 1 153 ? -0.048 -2.300 -2.434 1.00 91.00 153 LEU A CA 1
ATOM 1173 C C . LEU A 1 153 ? 0.274 -2.735 -3.871 1.00 91.00 153 LEU A C 1
ATOM 1175 O O . LEU A 1 153 ? -0.575 -3.342 -4.529 1.00 91.00 153 LEU A O 1
ATOM 1179 N N . LYS A 1 154 ? 1.495 -2.463 -4.344 1.00 87.12 154 LYS A N 1
ATOM 1180 C CA . LYS A 1 154 ? 2.048 -2.973 -5.608 1.00 87.12 154 LYS A CA 1
ATOM 1181 C C . LYS A 1 154 ? 2.530 -4.427 -5.534 1.00 87.12 154 LYS A C 1
ATOM 1183 O O . LYS A 1 154 ? 2.818 -5.005 -6.579 1.00 87.12 154 LYS A O 1
ATOM 1188 N N . GLY A 1 155 ? 2.619 -5.016 -4.341 1.00 87.50 155 GLY A N 1
ATOM 1189 C CA . GLY A 1 155 ? 3.144 -6.367 -4.115 1.00 87.50 155 GLY A CA 1
ATOM 1190 C C . GLY A 1 155 ? 4.673 -6.469 -4.153 1.00 87.50 155 GLY A C 1
ATOM 1191 O O . GLY A 1 155 ? 5.193 -7.569 -4.301 1.00 87.50 155 GLY A O 1
ATOM 1192 N N . ALA A 1 156 ? 5.383 -5.342 -4.044 1.00 83.12 156 ALA A N 1
ATOM 1193 C CA . ALA A 1 156 ? 6.843 -5.269 -4.084 1.00 83.12 156 ALA A CA 1
ATOM 1194 C C . ALA A 1 156 ? 7.491 -5.293 -2.687 1.00 83.12 156 ALA A C 1
ATOM 1196 O O . ALA A 1 156 ? 8.574 -5.848 -2.545 1.00 83.12 156 ALA A O 1
ATOM 1197 N N . ALA A 1 157 ? 6.841 -4.726 -1.659 1.00 81.06 157 ALA A N 1
ATOM 1198 C CA . ALA A 1 157 ? 7.420 -4.655 -0.308 1.00 81.06 157 ALA A CA 1
ATOM 1199 C C . ALA A 1 157 ? 7.421 -6.004 0.430 1.00 81.06 157 ALA A C 1
ATOM 1201 O O . ALA A 1 157 ? 8.316 -6.282 1.220 1.00 81.06 157 ALA A O 1
ATOM 1202 N N . ALA A 1 158 ? 6.410 -6.843 0.192 1.00 81.31 158 ALA A N 1
ATOM 1203 C CA . ALA A 1 158 ? 6.325 -8.172 0.782 1.00 81.31 158 ALA A CA 1
ATOM 1204 C C . ALA A 1 158 ? 5.550 -9.115 -0.139 1.00 81.31 158 ALA A C 1
ATOM 1206 O O . ALA A 1 158 ? 4.463 -8.779 -0.624 1.00 81.31 158 ALA A O 1
ATOM 1207 N N . ARG A 1 159 ? 6.086 -10.324 -0.346 1.00 84.56 159 ARG A N 1
ATOM 1208 C CA . ARG A 1 159 ? 5.345 -11.391 -1.020 1.00 84.56 159 ARG A CA 1
ATOM 1209 C C . ARG A 1 159 ? 4.177 -11.800 -0.126 1.00 84.56 159 ARG A C 1
ATOM 1211 O O . ARG A 1 159 ? 4.368 -12.150 1.038 1.00 84.56 159 ARG A O 1
ATOM 1218 N N . GLN A 1 160 ? 2.975 -11.758 -0.691 1.00 87.69 160 GLN A N 1
ATOM 1219 C CA . GLN A 1 160 ? 1.750 -12.133 0.004 1.00 87.69 160 GLN A CA 1
ATOM 1220 C C . GLN A 1 160 ? 1.013 -13.241 -0.739 1.00 87.69 160 GLN A C 1
ATOM 1222 O O . GLN A 1 160 ? 0.911 -13.218 -1.967 1.00 87.69 160 GLN A O 1
ATOM 1227 N N . VAL A 1 161 ? 0.447 -14.179 0.015 1.00 87.50 161 VAL A N 1
ATOM 1228 C CA . VAL A 1 161 ? -0.501 -15.163 -0.512 1.00 87.50 161 VAL A CA 1
ATOM 1229 C C . VAL A 1 161 ? -1.895 -14.727 -0.103 1.00 87.50 161 VAL A C 1
ATOM 1231 O O . VAL A 1 161 ? -2.177 -14.552 1.079 1.00 87.50 161 VAL A O 1
ATOM 1234 N N . THR A 1 162 ? -2.761 -14.511 -1.090 1.00 89.12 162 THR A N 1
ATOM 1235 C CA . THR A 1 162 ? -4.140 -14.073 -0.862 1.00 89.12 162 THR A CA 1
ATOM 1236 C C . THR A 1 162 ? -5.093 -15.239 -1.058 1.00 89.12 162 THR A C 1
ATOM 1238 O O . THR A 1 162 ? -5.043 -15.922 -2.081 1.00 89.12 162 THR A O 1
ATOM 1241 N N . ILE A 1 163 ? -5.985 -15.443 -0.097 1.00 87.81 163 ILE A N 1
ATOM 1242 C CA . ILE A 1 163 ? -6.998 -16.491 -0.135 1.00 87.81 163 ILE A CA 1
ATOM 1243 C C . ILE A 1 163 ? -8.339 -15.856 0.198 1.00 87.81 163 ILE A C 1
ATOM 1245 O O . ILE A 1 163 ? -8.477 -15.131 1.181 1.00 87.81 163 ILE A O 1
ATOM 1249 N N . ASN A 1 164 ? -9.328 -16.117 -0.647 1.00 87.75 164 ASN A N 1
ATOM 1250 C CA . ASN A 1 164 ? -10.687 -15.640 -0.441 1.00 87.75 164 ASN A CA 1
ATOM 1251 C C . ASN A 1 164 ? -11.511 -16.739 0.226 1.00 87.75 164 ASN A C 1
ATOM 1253 O O . ASN A 1 164 ? -11.442 -17.906 -0.174 1.00 87.75 164 ASN A O 1
ATOM 1257 N N . PHE A 1 165 ? -12.308 -16.336 1.204 1.00 82.75 165 PHE A N 1
ATOM 1258 C CA . PHE A 1 165 ? -13.198 -17.180 1.982 1.00 82.75 165 PHE A CA 1
ATOM 1259 C C . PHE A 1 165 ? -14.631 -16.667 1.847 1.00 82.75 165 PHE A C 1
ATOM 1261 O O . PHE A 1 165 ? -14.871 -15.497 1.535 1.00 82.75 165 PHE A O 1
ATOM 1268 N N . GLY A 1 166 ? -15.587 -17.568 2.065 1.00 78.19 166 GLY A N 1
ATOM 1269 C CA . GLY A 1 166 ? -16.994 -17.201 2.184 1.00 78.19 166 GLY A CA 1
ATOM 1270 C C . GLY A 1 166 ? -17.268 -16.359 3.438 1.00 78.19 166 GLY A C 1
ATOM 1271 O O . GLY A 1 166 ? -16.334 -15.992 4.154 1.00 78.19 166 GLY A O 1
ATOM 1272 N N . PRO A 1 167 ? -18.540 -16.042 3.713 1.00 78.56 167 PRO A N 1
ATOM 1273 C CA . PRO A 1 167 ? -18.915 -15.426 4.978 1.00 78.56 167 PRO A CA 1
ATOM 1274 C C . PRO A 1 167 ? -18.571 -16.373 6.135 1.00 78.56 167 PRO A C 1
ATOM 1276 O O . PRO A 1 167 ? -18.827 -17.575 6.064 1.00 78.56 167 PRO A O 1
ATOM 1279 N N . VAL A 1 168 ? -17.980 -15.819 7.189 1.00 81.88 168 VAL A N 1
ATOM 1280 C CA . VAL A 1 168 ? -17.585 -16.531 8.411 1.00 81.88 168 VAL A CA 1
ATOM 1281 C C . VAL A 1 168 ? -18.252 -15.819 9.585 1.00 81.88 168 VAL A C 1
ATOM 1283 O O . VAL A 1 168 ? -18.391 -14.594 9.555 1.00 81.88 168 VAL A O 1
ATOM 1286 N N . ALA A 1 169 ? -18.697 -16.564 10.598 1.00 82.25 169 ALA A N 1
ATOM 1287 C CA . ALA A 1 169 ? -19.230 -15.953 11.810 1.00 82.25 169 ALA A CA 1
ATOM 1288 C C . ALA A 1 169 ? -18.085 -15.272 12.564 1.00 82.25 169 ALA A C 1
ATOM 1290 O O . ALA A 1 169 ? -17.034 -15.879 12.750 1.00 82.25 169 ALA A O 1
ATOM 1291 N N . ALA A 1 170 ? -18.272 -14.017 12.963 1.00 83.44 170 ALA A N 1
ATOM 1292 C CA . ALA A 1 170 ? -17.285 -13.256 13.714 1.00 83.44 170 ALA A CA 1
ATOM 1293 C C . ALA A 1 170 ? -17.888 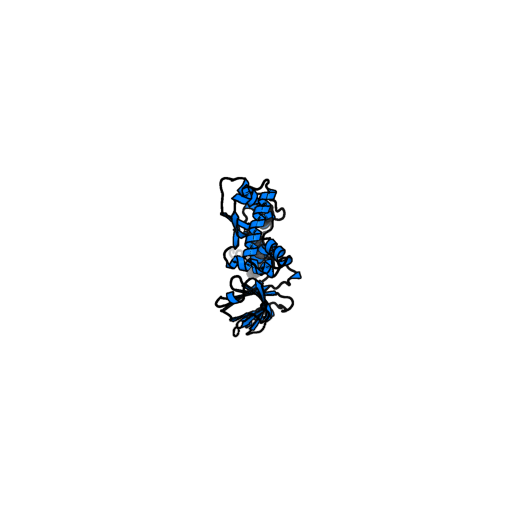-12.840 15.051 1.00 83.44 170 ALA A C 1
ATOM 1295 O O . ALA A 1 170 ? -18.850 -12.072 15.090 1.00 83.44 170 ALA A O 1
ATOM 1296 N N . GLU A 1 171 ? -17.314 -13.346 16.133 1.00 83.50 171 GLU A N 1
ATOM 1297 C CA . GLU A 1 171 ? -17.728 -13.043 17.495 1.00 83.50 171 GLU A CA 1
ATOM 1298 C C . GLU A 1 171 ? -16.595 -12.291 18.203 1.00 83.50 171 GLU A C 1
ATOM 1300 O O . GLU A 1 171 ? -15.446 -12.742 18.175 1.00 83.50 171 GLU A O 1
ATOM 1305 N N . PRO A 1 172 ? -16.862 -11.122 18.808 1.00 81.88 172 PRO A N 1
ATOM 1306 C CA . PRO A 1 172 ? -15.868 -10.455 19.636 1.00 81.88 172 PRO A CA 1
ATOM 1307 C C . PRO A 1 172 ? -15.552 -11.314 20.869 1.00 81.88 172 PRO A C 1
ATOM 1309 O O . PRO A 1 172 ? -16.448 -11.879 21.493 1.00 81.88 172 PRO A O 1
ATOM 1312 N N . THR A 1 173 ? -14.273 -11.412 21.221 1.00 79.38 173 THR A N 1
ATOM 1313 C CA . THR A 1 173 ? -13.810 -12.075 22.448 1.00 79.38 173 THR A CA 1
ATOM 1314 C C . THR A 1 173 ? -14.222 -11.255 23.677 1.00 79.38 173 THR A C 1
ATOM 1316 O O . THR A 1 173 ? -14.371 -10.038 23.576 1.00 79.38 173 THR A O 1
ATOM 1319 N N . GLU A 1 174 ? -14.369 -11.897 24.842 1.00 70.00 174 GLU A N 1
ATOM 1320 C CA . GLU A 1 174 ? -14.802 -11.270 26.109 1.00 70.00 174 GLU A CA 1
ATOM 1321 C C . GLU A 1 174 ? -13.979 -10.024 26.502 1.00 70.00 174 GLU A C 1
ATOM 1323 O O . GLU A 1 174 ? -14.521 -9.086 27.082 1.00 70.00 174 GLU A O 1
ATOM 1328 N N . ASP A 1 175 ? -12.707 -9.957 26.092 1.00 63.38 175 ASP A N 1
ATOM 1329 C CA . ASP A 1 175 ? -11.806 -8.815 26.316 1.00 63.38 175 ASP A CA 1
ATOM 1330 C C . ASP A 1 175 ? -12.065 -7.602 25.390 1.00 63.38 175 ASP A C 1
ATOM 1332 O O . ASP A 1 175 ? -11.385 -6.579 25.482 1.00 63.38 175 ASP A O 1
ATOM 1336 N N . GLY A 1 176 ? -12.990 -7.708 24.429 1.00 63.91 176 GLY A N 1
ATOM 1337 C CA . GLY A 1 176 ? -13.359 -6.649 23.477 1.00 63.91 176 GLY A CA 1
ATOM 1338 C C . GLY A 1 176 ? -12.306 -6.305 22.410 1.00 63.91 176 GLY A C 1
ATOM 1339 O O . GLY A 1 176 ? -12.618 -5.598 21.455 1.00 63.91 176 GLY A O 1
ATOM 1340 N N . GLN A 1 177 ? -11.073 -6.809 22.533 1.00 68.06 177 GLN A N 1
ATOM 1341 C CA . GLN A 1 177 ? -9.973 -6.587 21.576 1.00 68.06 177 GLN A CA 1
ATOM 1342 C C . GLN A 1 177 ? -9.696 -7.788 20.657 1.00 68.06 177 GLN A C 1
ATOM 1344 O O . GLN A 1 177 ? -9.009 -7.652 19.638 1.00 68.06 177 GLN A O 1
ATOM 1349 N N . GLY A 1 178 ? -10.210 -8.964 21.018 1.00 79.69 178 GLY A N 1
ATOM 1350 C CA . GLY A 1 178 ? -10.104 -10.187 20.228 1.00 79.69 178 GLY A CA 1
ATOM 1351 C C . GLY A 1 178 ? -11.322 -10.408 19.334 1.00 79.69 178 GLY A C 1
ATOM 1352 O O . GLY A 1 178 ? -12.421 -9.941 19.632 1.00 79.69 178 GLY A O 1
ATOM 1353 N N . VAL A 1 179 ? -11.128 -11.131 18.237 1.00 85.62 179 VAL A N 1
ATOM 1354 C CA . VAL A 1 179 ? -12.199 -11.626 17.369 1.00 85.62 179 VAL A CA 1
ATOM 1355 C C . VAL A 1 179 ? -11.974 -13.112 17.143 1.00 85.62 179 VAL A C 1
ATOM 1357 O O . VAL A 1 179 ? -10.886 -13.527 16.733 1.00 85.62 179 VAL A O 1
ATOM 1360 N N . ARG A 1 180 ? -13.018 -13.904 17.381 1.00 87.62 180 ARG A N 1
ATOM 1361 C CA . ARG A 1 180 ? -13.096 -15.308 16.995 1.00 87.62 180 ARG A CA 1
ATOM 1362 C C . ARG A 1 180 ? -13.886 -15.414 15.700 1.00 87.62 180 ARG A C 1
ATOM 1364 O O . ARG A 1 180 ? -15.015 -14.942 15.602 1.00 87.62 180 ARG A O 1
ATOM 1371 N N . LEU A 1 181 ? -13.263 -16.005 14.693 1.00 86.12 181 LEU A N 1
ATOM 1372 C CA . LEU A 1 181 ? -13.848 -16.276 13.393 1.00 86.12 181 LEU A CA 1
ATOM 1373 C C . LEU A 1 181 ? -14.134 -17.777 13.294 1.00 86.12 181 LEU A C 1
ATOM 1375 O O . LEU A 1 181 ? -13.203 -18.574 13.378 1.00 86.12 181 LEU A O 1
ATOM 1379 N N . SER A 1 182 ? -15.390 -18.157 13.078 1.00 85.50 182 SER A N 1
ATOM 1380 C CA . SER A 1 182 ? -15.835 -19.555 13.033 1.00 85.50 182 SER A CA 1
ATOM 1381 C C . SER A 1 182 ? -16.525 -19.878 11.708 1.00 85.50 182 SER A C 1
ATOM 1383 O O . SER A 1 182 ? -17.500 -19.230 11.315 1.00 85.50 182 SER A O 1
ATOM 1385 N N . GLY A 1 183 ? -16.027 -20.890 11.000 1.00 83.25 183 GLY A N 1
ATOM 1386 C CA . GLY A 1 183 ? -16.570 -21.346 9.724 1.00 83.25 183 GLY A CA 1
ATOM 1387 C C . GLY A 1 183 ? -16.028 -22.718 9.335 1.00 83.25 183 GLY A C 1
ATOM 1388 O O . GLY A 1 183 ? -14.824 -22.882 9.155 1.00 83.25 183 GLY A O 1
ATOM 1389 N N . ALA A 1 184 ? -16.926 -23.690 9.157 1.00 80.94 184 ALA A N 1
ATOM 1390 C CA . ALA A 1 184 ? -16.572 -25.078 8.861 1.00 80.94 184 ALA A CA 1
ATOM 1391 C C . ALA A 1 184 ? -15.671 -25.194 7.617 1.00 80.94 184 ALA A C 1
ATOM 1393 O O . ALA A 1 184 ? -16.061 -24.825 6.507 1.00 80.94 184 ALA A O 1
ATOM 1394 N N . GLY A 1 185 ? -14.449 -25.685 7.815 1.00 78.44 185 GLY A N 1
ATOM 1395 C CA . GLY A 1 185 ? -13.407 -25.861 6.810 1.00 78.44 185 GLY A CA 1
ATOM 1396 C C . GLY A 1 185 ? -12.918 -24.568 6.157 1.00 78.44 185 GLY A C 1
ATOM 1397 O O . GLY A 1 185 ? -12.128 -24.635 5.210 1.00 78.44 185 GLY A O 1
ATOM 1398 N N . ALA A 1 186 ? -13.367 -23.396 6.623 1.00 79.38 186 ALA A N 1
ATOM 1399 C CA . ALA A 1 186 ? -13.062 -22.118 5.992 1.00 79.38 186 ALA A CA 1
ATOM 1400 C C . ALA A 1 186 ? -11.549 -21.892 5.964 1.00 79.38 186 ALA A C 1
ATOM 1402 O O . ALA A 1 186 ? -10.994 -21.498 4.944 1.00 79.38 186 ALA A O 1
ATOM 1403 N N . PHE A 1 187 ? -10.855 -22.242 7.040 1.00 83.69 187 PHE A N 1
ATOM 1404 C CA . PHE A 1 187 ? -9.436 -21.959 7.206 1.00 83.69 187 PHE A CA 1
ATOM 1405 C C . PHE A 1 187 ? -8.514 -23.093 6.751 1.00 83.69 187 PHE A C 1
ATOM 1407 O O . PHE A 1 187 ? -7.302 -22.893 6.665 1.00 83.69 187 PHE A O 1
ATOM 1414 N N . ALA A 1 188 ? -9.051 -24.253 6.360 1.00 85.00 188 ALA A N 1
ATOM 1415 C CA . ALA A 1 188 ? -8.249 -25.379 5.875 1.00 85.00 188 ALA A CA 1
ATOM 1416 C C . ALA A 1 188 ? -7.349 -24.988 4.685 1.00 85.00 188 ALA A C 1
ATOM 1418 O O . ALA A 1 188 ? -6.184 -25.380 4.617 1.00 85.00 188 ALA A O 1
ATOM 1419 N N . ARG A 1 189 ? -7.855 -24.139 3.776 1.00 84.38 189 ARG A N 1
ATOM 1420 C CA . ARG A 1 189 ? -7.072 -23.601 2.647 1.00 84.38 189 ARG A CA 1
ATOM 1421 C C . ARG A 1 189 ? -5.957 -22.658 3.097 1.00 84.38 189 ARG A C 1
ATOM 1423 O O . ARG A 1 189 ? -4.912 -22.624 2.453 1.00 84.38 189 ARG A O 1
ATOM 1430 N N . LEU A 1 190 ? -6.179 -21.904 4.176 1.00 84.25 190 LEU A N 1
ATOM 1431 C CA . LEU A 1 190 ? -5.180 -21.004 4.753 1.00 84.25 190 LEU A CA 1
ATOM 1432 C C . LEU A 1 190 ? -4.023 -21.790 5.357 1.00 84.25 190 LEU A C 1
ATOM 1434 O O . LEU A 1 190 ? -2.869 -21.489 5.067 1.00 84.25 190 LEU A O 1
ATOM 1438 N N . ILE A 1 191 ? -4.342 -22.834 6.124 1.00 84.56 191 ILE A N 1
ATOM 1439 C CA . ILE A 1 191 ? -3.350 -23.733 6.718 1.00 84.56 191 ILE A CA 1
ATOM 1440 C C . ILE A 1 191 ? -2.553 -24.436 5.620 1.00 84.56 191 ILE A C 1
ATOM 1442 O O . ILE A 1 191 ? -1.327 -24.401 5.642 1.00 84.56 191 ILE A O 1
ATOM 1446 N N . ALA A 1 192 ? -3.229 -25.001 4.614 1.00 84.81 192 ALA A N 1
ATOM 1447 C CA . ALA A 1 192 ? -2.557 -25.667 3.501 1.00 84.81 192 ALA A CA 1
ATOM 1448 C C . ALA A 1 192 ? -1.592 -24.726 2.756 1.00 84.81 192 ALA A C 1
ATOM 1450 O O . ALA A 1 192 ? -0.467 -25.112 2.447 1.00 84.81 192 ALA A O 1
ATOM 1451 N N . ALA A 1 193 ? -2.004 -23.481 2.499 1.00 83.69 193 ALA A N 1
ATOM 1452 C CA . ALA A 1 193 ? -1.147 -22.487 1.860 1.00 83.69 193 ALA A CA 1
ATOM 1453 C C . ALA A 1 193 ? 0.053 -22.090 2.735 1.00 83.69 193 ALA A C 1
ATOM 1455 O O . ALA A 1 193 ? 1.163 -21.977 2.221 1.00 83.69 193 ALA A O 1
ATOM 1456 N N . ALA A 1 194 ? -0.151 -21.922 4.044 1.00 82.69 194 ALA A N 1
ATOM 1457 C CA . ALA A 1 194 ? 0.932 -21.641 4.983 1.00 82.69 194 ALA A CA 1
ATOM 1458 C C . ALA A 1 194 ? 1.965 -22.777 5.015 1.00 82.69 194 ALA A C 1
ATOM 1460 O O . ALA A 1 194 ? 3.166 -22.525 4.936 1.00 82.69 194 ALA A O 1
ATOM 1461 N N . SER A 1 195 ? 1.505 -24.032 5.050 1.00 81.44 195 SER A N 1
ATOM 1462 C CA . SER A 1 195 ? 2.386 -25.203 5.027 1.00 81.44 195 SER A CA 1
ATOM 1463 C C . SER A 1 195 ? 3.206 -25.300 3.737 1.00 81.44 195 SER A C 1
ATOM 1465 O O . SER A 1 195 ? 4.386 -25.631 3.799 1.00 81.44 195 SER A O 1
ATOM 1467 N N . LEU A 1 196 ? 2.619 -24.985 2.576 1.00 79.00 196 LEU A N 1
ATOM 1468 C CA . LEU A 1 196 ? 3.330 -25.009 1.288 1.00 79.00 196 LEU A CA 1
ATOM 1469 C C . LEU A 1 196 ? 4.450 -23.964 1.205 1.00 79.00 196 LEU A C 1
ATOM 1471 O O . LEU A 1 196 ? 5.499 -24.224 0.618 1.00 79.00 196 LEU A O 1
ATOM 1475 N N . GLU A 1 197 ? 4.244 -22.796 1.806 1.00 79.50 197 GLU A N 1
ATOM 1476 C CA . GLU A 1 197 ? 5.238 -21.717 1.832 1.00 79.50 197 GLU A CA 1
ATOM 1477 C C . GLU A 1 197 ? 6.256 -21.874 2.979 1.00 79.50 197 GLU A C 1
ATOM 1479 O O . GLU A 1 197 ? 7.072 -20.984 3.190 1.00 79.50 197 GLU A O 1
ATOM 1484 N N . HIS A 1 198 ? 6.230 -22.996 3.720 1.00 72.12 198 HIS A N 1
ATOM 1485 C CA . HIS A 1 198 ? 7.053 -23.231 4.920 1.00 72.12 198 HIS A CA 1
ATOM 1486 C C . HIS A 1 198 ? 6.941 -22.092 5.951 1.00 72.12 198 HIS A C 1
ATOM 1488 O O . HIS A 1 198 ? 7.867 -21.819 6.714 1.00 72.12 198 HIS A O 1
ATOM 1494 N N . ALA A 1 199 ? 5.790 -21.419 5.965 1.00 66.56 199 ALA A N 1
ATOM 1495 C CA . ALA A 1 199 ? 5.511 -20.300 6.840 1.00 66.56 199 ALA A CA 1
ATOM 1496 C C . ALA A 1 199 ? 5.245 -20.817 8.255 1.00 66.56 199 ALA A C 1
ATOM 1498 O O . ALA A 1 199 ? 4.225 -21.465 8.505 1.00 66.56 199 ALA A O 1
ATOM 1499 N N . ASN A 1 200 ? 6.146 -20.520 9.190 1.00 64.31 200 ASN A N 1
ATOM 1500 C CA . ASN A 1 200 ? 5.892 -20.787 10.597 1.00 64.31 200 ASN A CA 1
ATOM 1501 C C . ASN A 1 200 ? 4.935 -19.729 11.163 1.00 64.31 200 ASN A C 1
ATOM 1503 O O . ASN A 1 200 ? 5.064 -18.539 10.869 1.00 64.31 200 ASN A O 1
ATOM 1507 N N . VAL A 1 201 ? 3.973 -20.152 11.987 1.00 61.88 201 VAL A N 1
ATOM 1508 C CA . VAL A 1 201 ? 2.892 -19.273 12.471 1.00 61.88 201 VAL A CA 1
ATOM 1509 C C . VAL A 1 201 ? 3.416 -18.132 13.349 1.00 61.88 201 VAL A C 1
ATOM 1511 O O . VAL A 1 201 ? 2.793 -17.079 13.433 1.00 61.88 201 VAL A O 1
ATOM 1514 N N . THR A 1 202 ? 4.585 -18.313 13.964 1.00 62.28 202 THR A N 1
ATOM 1515 C CA . THR A 1 202 ? 5.244 -17.296 14.793 1.00 62.28 202 THR A CA 1
ATOM 1516 C C . THR A 1 202 ? 5.949 -16.211 13.989 1.00 62.28 202 THR A C 1
ATOM 1518 O O . THR A 1 202 ? 6.068 -15.085 14.468 1.00 62.28 202 THR A O 1
ATOM 1521 N N . ASP A 1 203 ? 6.393 -16.533 12.776 1.00 69.31 203 ASP A N 1
ATOM 1522 C CA . ASP A 1 203 ? 7.275 -15.663 11.993 1.00 69.31 203 ASP A CA 1
ATOM 1523 C C . ASP A 1 203 ? 6.476 -14.869 10.952 1.00 69.31 203 ASP A C 1
ATOM 1525 O O . ASP A 1 203 ? 6.868 -13.784 10.530 1.00 69.31 203 ASP A O 1
ATOM 1529 N N . VAL A 1 204 ? 5.308 -15.386 10.573 1.00 81.06 204 VAL A N 1
ATOM 1530 C CA . VAL A 1 204 ? 4.483 -14.890 9.473 1.00 81.06 204 VAL A CA 1
ATOM 1531 C C . VAL A 1 204 ? 3.237 -14.189 10.002 1.00 81.06 204 VAL A C 1
ATOM 1533 O O . VAL A 1 204 ? 2.603 -14.618 10.963 1.00 81.06 204 VAL A O 1
ATOM 1536 N N . SER A 1 205 ? 2.858 -13.082 9.360 1.00 83.75 205 SER A N 1
ATOM 1537 C CA . SER A 1 205 ? 1.669 -12.320 9.757 1.00 83.75 205 SER A CA 1
ATOM 1538 C C . SER A 1 205 ? 0.454 -12.770 8.944 1.00 83.75 205 SER A C 1
ATOM 1540 O O . SER A 1 205 ? 0.407 -12.599 7.723 1.00 83.75 205 SER A O 1
ATOM 1542 N N . PHE A 1 206 ? -0.535 -13.347 9.626 1.00 88.62 206 PHE A N 1
ATOM 1543 C CA . PHE A 1 206 ? -1.825 -13.717 9.045 1.00 88.62 206 PHE A CA 1
ATOM 1544 C C . PHE A 1 206 ? -2.831 -12.597 9.277 1.00 88.62 206 PHE A C 1
ATOM 1546 O O . PHE A 1 206 ? -3.235 -12.347 10.413 1.00 88.62 206 PHE A O 1
ATOM 1553 N N . LEU A 1 207 ? -3.253 -11.937 8.202 1.00 89.88 207 LEU A N 1
ATOM 1554 C CA . LEU A 1 207 ? -4.227 -10.852 8.256 1.00 89.88 207 LEU A CA 1
ATOM 1555 C C . LEU A 1 207 ? -5.514 -11.273 7.560 1.00 89.88 207 LEU A C 1
ATOM 1557 O O . LEU A 1 207 ? -5.504 -11.559 6.365 1.00 89.88 207 LEU A O 1
ATOM 1561 N N . VAL A 1 208 ? -6.634 -11.267 8.275 1.00 89.44 208 VAL A N 1
ATOM 1562 C CA . VAL A 1 208 ? -7.964 -11.474 7.695 1.00 89.44 208 VAL A CA 1
ATOM 1563 C C . VAL A 1 208 ? -8.653 -10.131 7.568 1.00 89.44 208 VAL A C 1
ATOM 1565 O O . VAL A 1 208 ? -8.848 -9.430 8.555 1.00 89.44 208 VAL A O 1
ATOM 1568 N N . THR A 1 209 ? -9.026 -9.779 6.344 1.00 88.31 209 THR A N 1
ATOM 1569 C CA . THR A 1 209 ? -9.703 -8.517 6.032 1.00 88.31 209 THR A CA 1
ATOM 1570 C C . THR A 1 209 ? -11.151 -8.757 5.627 1.00 88.31 209 THR A C 1
ATOM 1572 O O . THR A 1 209 ? -11.431 -9.667 4.840 1.00 88.31 209 THR A O 1
ATOM 1575 N N . GLY A 1 210 ? -12.046 -7.903 6.120 1.00 86.06 210 GLY A N 1
ATOM 1576 C CA . GLY A 1 210 ? -13.449 -7.823 5.730 1.00 86.06 210 GLY A CA 1
ATOM 1577 C C . GLY A 1 210 ? -13.913 -6.369 5.774 1.00 86.06 210 GLY A C 1
ATOM 1578 O O . GLY A 1 210 ? -14.076 -5.798 6.845 1.00 86.06 210 GLY A O 1
ATOM 1579 N N . GLY A 1 211 ? -14.113 -5.742 4.611 1.00 85.19 211 GLY A N 1
ATOM 1580 C CA . GLY A 1 211 ? -14.451 -4.315 4.560 1.00 85.19 211 GLY A CA 1
ATOM 1581 C C . GLY A 1 211 ? -13.314 -3.430 5.079 1.00 85.19 211 GLY A C 1
ATOM 1582 O O . GLY A 1 211 ? -12.208 -3.496 4.544 1.00 85.19 211 GLY A O 1
ATOM 1583 N N . ARG A 1 212 ? -13.591 -2.604 6.098 1.00 86.00 212 ARG A N 1
ATOM 1584 C CA . ARG A 1 212 ? -12.584 -1.752 6.754 1.00 86.00 212 ARG A CA 1
ATOM 1585 C C . ARG A 1 212 ? -11.875 -2.481 7.890 1.00 86.00 212 ARG A C 1
ATOM 1587 O O . ARG A 1 212 ? -10.882 -1.982 8.416 1.00 86.00 212 ARG A O 1
ATOM 1594 N N . SER A 1 213 ? -12.380 -3.653 8.259 1.00 87.56 213 SER A N 1
ATOM 1595 C CA . SER A 1 213 ? -11.930 -4.370 9.434 1.00 87.56 213 SER A CA 1
ATOM 1596 C C . SER A 1 213 ? -10.854 -5.390 9.099 1.00 87.56 213 SER A C 1
ATOM 1598 O O . SER A 1 213 ? -10.937 -6.116 8.105 1.00 87.56 213 SER A O 1
ATOM 1600 N N . THR A 1 214 ? -9.813 -5.427 9.927 1.00 89.75 214 THR A N 1
ATOM 1601 C CA . THR A 1 214 ? -8.684 -6.351 9.777 1.00 89.75 214 THR A CA 1
ATOM 1602 C C . THR A 1 214 ? -8.327 -6.976 11.115 1.00 89.75 214 THR A C 1
ATOM 1604 O O . THR A 1 214 ? -8.065 -6.266 12.087 1.00 89.75 214 THR A O 1
ATOM 1607 N N . VAL A 1 215 ? -8.269 -8.305 11.142 1.00 90.12 215 VAL A N 1
ATOM 1608 C CA . VAL A 1 215 ? -7.869 -9.104 12.305 1.00 90.12 215 VAL A CA 1
ATOM 1609 C C . VAL A 1 215 ? -6.521 -9.761 12.025 1.00 90.12 215 VAL A C 1
ATOM 1611 O O . VAL A 1 215 ? -6.340 -10.385 10.976 1.00 90.12 215 VA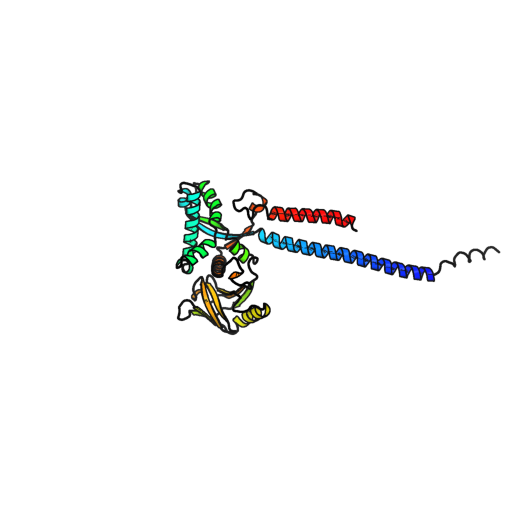L A O 1
ATOM 1614 N N . ARG A 1 216 ? -5.581 -9.642 12.967 1.00 91.31 216 ARG A N 1
ATOM 1615 C CA . ARG A 1 216 ? -4.346 -10.436 12.983 1.00 91.31 216 ARG A CA 1
ATOM 1616 C C . ARG A 1 216 ? -4.605 -11.734 13.703 1.00 91.31 216 ARG A C 1
ATOM 1618 O O . ARG A 1 216 ? -4.886 -11.710 14.897 1.00 91.31 216 ARG A O 1
ATOM 1625 N N . LEU A 1 217 ? -4.470 -12.851 13.007 1.00 88.75 217 LEU A N 1
ATOM 1626 C CA . LEU A 1 217 ? -4.664 -14.148 13.637 1.00 88.75 217 LEU A CA 1
ATOM 1627 C C . LEU A 1 217 ? -3.496 -14.454 14.577 1.00 88.75 217 LEU A C 1
ATOM 1629 O O . LEU A 1 217 ? -2.331 -14.294 14.215 1.00 88.75 217 LEU A O 1
ATOM 1633 N N . THR A 1 218 ? -3.830 -14.891 15.784 1.00 86.00 218 THR A N 1
ATOM 1634 C CA . THR A 1 218 ? -2.900 -15.389 16.802 1.00 86.00 218 THR A CA 1
ATOM 1635 C C . THR A 1 218 ? -3.017 -16.900 16.952 1.00 86.00 218 THR A C 1
ATOM 1637 O O . THR A 1 218 ? -2.020 -17.567 17.223 1.00 86.00 218 THR A O 1
ATOM 1640 N N . ARG A 1 219 ? -4.214 -17.457 16.732 1.00 84.00 219 ARG A N 1
ATOM 1641 C CA . ARG A 1 219 ? -4.450 -18.901 16.653 1.00 84.00 219 ARG A CA 1
ATOM 1642 C C . ARG A 1 219 ? -5.234 -19.239 15.398 1.00 84.00 219 ARG A C 1
ATOM 1644 O O . ARG A 1 219 ? -6.167 -18.534 15.021 1.00 84.00 219 ARG A O 1
ATOM 1651 N N . LEU A 1 220 ? -4.856 -20.345 14.769 1.00 86.62 220 LEU A N 1
ATOM 1652 C CA . LEU A 1 220 ? -5.460 -20.820 13.534 1.00 86.62 220 LEU A CA 1
ATOM 1653 C C . LEU A 1 220 ? -5.715 -22.325 13.624 1.00 86.62 220 LEU A C 1
ATOM 1655 O O . LEU A 1 220 ? -4.790 -23.102 13.852 1.00 86.62 220 LEU A O 1
ATOM 1659 N N . SER A 1 221 ? -6.965 -22.723 13.412 1.00 85.44 221 SER A N 1
ATOM 1660 C CA . SER A 1 221 ? -7.411 -24.107 13.238 1.00 85.44 221 SER A CA 1
ATOM 1661 C C . SER A 1 221 ? -8.214 -24.232 11.936 1.00 85.44 221 SER A C 1
ATOM 1663 O O . SER A 1 221 ? -8.416 -23.239 11.242 1.00 85.44 221 SER A O 1
ATOM 1665 N N . ALA A 1 222 ? -8.629 -25.443 11.549 1.00 84.56 222 ALA A N 1
ATOM 1666 C CA . ALA A 1 222 ? -9.321 -25.665 10.273 1.00 84.56 222 ALA A CA 1
ATOM 1667 C C . ALA A 1 222 ? -10.706 -24.993 10.199 1.00 84.56 222 ALA A C 1
ATOM 1669 O O . ALA A 1 222 ? -11.103 -24.529 9.125 1.00 84.56 222 ALA A O 1
ATOM 1670 N N . ASP A 1 223 ? -11.398 -24.923 11.337 1.00 85.56 223 ASP A N 1
ATOM 1671 C CA . ASP A 1 223 ? -12.776 -24.433 11.452 1.00 85.56 223 ASP A CA 1
ATOM 1672 C C . ASP A 1 223 ? -12.872 -23.097 12.198 1.00 85.56 223 ASP A C 1
ATOM 1674 O O . ASP A 1 223 ? -13.836 -22.354 12.026 1.00 85.56 223 ASP A O 1
ATOM 1678 N N . GLU A 1 224 ? -11.864 -22.764 13.004 1.00 86.38 224 GLU A N 1
ATOM 1679 C CA . GLU A 1 224 ? -11.854 -21.563 13.836 1.00 86.38 224 GLU A CA 1
ATOM 1680 C C . GLU A 1 224 ? -10.515 -20.829 13.771 1.00 86.38 224 GLU A C 1
ATOM 1682 O O . GLU A 1 224 ? -9.445 -21.444 13.745 1.00 86.38 224 GLU A O 1
ATOM 1687 N N . ALA A 1 225 ? -10.563 -19.505 13.814 1.00 87.06 225 ALA A N 1
ATOM 1688 C CA . ALA A 1 225 ? -9.393 -18.656 13.943 1.00 87.06 225 ALA A CA 1
ATOM 1689 C C . ALA A 1 225 ? -9.639 -17.585 15.009 1.00 87.06 225 ALA A C 1
ATOM 1691 O O . ALA A 1 225 ? -10.695 -16.962 15.038 1.00 87.06 225 ALA A O 1
ATOM 1692 N N . GLU A 1 226 ? -8.656 -17.348 15.870 1.00 87.44 226 GLU A N 1
ATOM 1693 C CA . GLU A 1 226 ? -8.693 -16.279 16.868 1.00 87.44 226 GLU A CA 1
ATOM 1694 C C . GLU A 1 226 ? -7.616 -15.259 16.542 1.00 87.44 226 GLU A C 1
ATOM 1696 O O . GLU A 1 226 ? -6.523 -15.605 16.082 1.00 87.44 226 GLU A O 1
ATOM 1701 N N . GLY A 1 227 ? -7.912 -13.990 16.785 1.00 87.69 227 GLY A N 1
ATOM 1702 C CA . GLY A 1 227 ? -6.971 -12.924 16.508 1.00 87.69 227 GLY A CA 1
ATOM 1703 C C . GLY A 1 227 ? -7.299 -11.620 17.203 1.00 87.69 227 GLY A C 1
ATOM 1704 O O . GLY A 1 227 ? -8.376 -11.458 17.767 1.00 87.69 227 GLY A O 1
ATOM 1705 N N . SER A 1 228 ? -6.364 -10.678 17.146 1.00 87.44 228 SER A N 1
ATOM 1706 C CA . SER A 1 228 ? -6.566 -9.316 17.632 1.00 87.44 228 SER A CA 1
ATOM 1707 C C . SER A 1 228 ? -7.045 -8.404 16.509 1.00 87.44 228 SER A C 1
ATOM 1709 O O . SER A 1 228 ? -6.562 -8.465 15.373 1.00 87.44 228 SER A O 1
ATOM 1711 N N . LEU A 1 229 ? -8.008 -7.540 16.818 1.00 86.19 229 LEU A N 1
ATOM 1712 C CA . LEU A 1 229 ? -8.497 -6.539 15.881 1.00 86.19 229 LEU A CA 1
ATOM 1713 C C . LEU A 1 229 ? -7.464 -5.411 15.753 1.00 86.19 229 LEU A C 1
ATOM 1715 O O . LEU A 1 229 ? -7.102 -4.775 16.741 1.00 86.19 229 LEU A O 1
ATOM 1719 N N . ILE A 1 230 ? -6.969 -5.169 14.538 1.00 87.25 230 ILE A N 1
ATOM 1720 C CA . ILE A 1 230 ? -5.990 -4.103 14.278 1.00 87.25 230 ILE A CA 1
ATOM 1721 C C . ILE A 1 230 ? -6.654 -2.838 13.724 1.00 87.25 230 ILE A C 1
ATOM 1723 O O . ILE A 1 230 ? -6.170 -1.728 13.949 1.00 87.25 230 ILE A O 1
ATOM 1727 N N . ALA A 1 231 ? -7.731 -3.006 12.962 1.00 85.31 231 ALA A N 1
ATOM 1728 C CA . ALA A 1 231 ? -8.486 -1.909 12.380 1.00 85.31 231 ALA A CA 1
ATOM 1729 C C . ALA A 1 231 ? -9.968 -2.281 12.317 1.00 85.31 231 ALA A C 1
ATOM 1731 O O . ALA A 1 231 ? -10.279 -3.430 11.990 1.00 85.31 231 ALA A O 1
ATOM 1732 N N . GLY A 1 232 ? -10.850 -1.310 12.560 1.00 83.38 232 GLY A N 1
ATOM 1733 C CA . GLY A 1 232 ? -12.286 -1.426 12.313 1.00 83.38 232 GLY A CA 1
ATOM 1734 C C . GLY A 1 232 ? -13.052 -2.012 13.496 1.00 83.38 232 GLY A C 1
ATOM 1735 O O . GLY A 1 232 ? -12.742 -1.743 14.649 1.00 83.38 232 GLY A O 1
ATOM 1736 N N . THR A 1 233 ? -14.100 -2.792 13.235 1.00 80.62 233 THR A N 1
ATOM 1737 C CA . THR A 1 233 ? -14.970 -3.357 14.278 1.00 80.62 233 THR A CA 1
ATOM 1738 C C . THR A 1 233 ? -15.380 -4.782 13.923 1.00 80.62 233 THR A C 1
ATOM 1740 O O . THR A 1 233 ? -15.628 -5.099 12.761 1.00 80.62 233 THR A O 1
ATOM 1743 N N . ALA A 1 234 ? -15.508 -5.653 14.930 1.00 75.81 234 ALA A N 1
ATOM 1744 C CA . ALA A 1 234 ? -15.903 -7.054 14.742 1.00 75.81 234 ALA A CA 1
ATOM 1745 C C . ALA A 1 234 ? -17.239 -7.222 13.980 1.00 75.81 234 ALA A C 1
ATOM 1747 O O . ALA A 1 234 ? -17.435 -8.198 13.259 1.00 75.81 234 ALA A O 1
ATOM 1748 N N . SER A 1 235 ? -18.142 -6.244 14.084 1.00 75.25 235 SER A N 1
ATOM 1749 C CA . SER A 1 235 ? -19.449 -6.251 13.422 1.00 75.25 235 SER A CA 1
ATOM 1750 C C . SER A 1 235 ? -19.385 -6.156 11.893 1.00 75.25 235 SER A C 1
ATOM 1752 O O . SER A 1 235 ? -20.306 -6.622 11.226 1.00 75.25 235 SER A O 1
ATOM 1754 N N . GLU A 1 236 ? -18.315 -5.606 11.305 1.00 74.19 236 GLU A N 1
ATOM 1755 C CA . GLU A 1 236 ? -18.204 -5.479 9.843 1.00 74.19 236 GLU A CA 1
ATOM 1756 C C . GLU A 1 236 ? -17.922 -6.807 9.127 1.00 74.19 236 GLU A C 1
ATOM 1758 O O . GLU A 1 236 ? -18.113 -6.909 7.911 1.00 74.19 236 GLU A O 1
ATOM 1763 N N . PHE A 1 237 ? -17.468 -7.826 9.861 1.00 74.69 237 PHE A N 1
ATOM 1764 C CA . PHE A 1 237 ? -17.204 -9.154 9.308 1.00 74.69 237 PHE A CA 1
ATOM 1765 C C . PHE A 1 237 ? -18.499 -9.925 9.003 1.00 74.69 237 PHE A C 1
ATOM 1767 O O . PHE A 1 237 ? -18.505 -10.784 8.117 1.00 74.69 237 PHE A O 1
ATOM 1774 N N . GLY A 1 238 ? -19.607 -9.593 9.677 1.00 63.97 238 GLY A N 1
ATOM 1775 C CA . GLY A 1 238 ? -20.903 -10.236 9.474 1.00 63.97 238 GLY A CA 1
ATOM 1776 C C . GLY A 1 238 ? -21.413 -10.041 8.042 1.00 63.97 238 GLY A C 1
ATOM 1777 O O . GLY A 1 238 ? -21.722 -8.926 7.629 1.00 63.97 238 GLY A O 1
ATOM 1778 N N . ASN A 1 239 ? -21.528 -11.138 7.289 1.00 65.25 239 ASN A N 1
ATOM 1779 C CA . ASN A 1 239 ? -22.061 -11.225 5.918 1.00 65.25 239 ASN A CA 1
ATOM 1780 C C . ASN A 1 239 ? -21.177 -10.707 4.771 1.00 65.25 239 ASN A C 1
ATOM 1782 O O . ASN A 1 239 ? -21.675 -10.539 3.655 1.00 65.25 239 ASN A O 1
ATOM 1786 N N . ARG A 1 240 ? -19.873 -10.494 4.977 1.00 74.31 240 ARG A N 1
ATOM 1787 C CA . ARG A 1 240 ? -18.958 -10.130 3.879 1.00 74.31 240 ARG A CA 1
ATOM 1788 C C . ARG A 1 240 ? -18.053 -11.291 3.484 1.00 74.31 240 ARG A C 1
ATOM 1790 O O . ARG A 1 240 ? -17.671 -12.109 4.313 1.00 74.31 240 ARG A O 1
ATOM 1797 N N . ALA A 1 241 ? -17.696 -11.346 2.200 1.00 79.12 241 ALA A N 1
ATOM 1798 C CA . ALA A 1 241 ? -16.631 -12.227 1.741 1.00 79.12 241 ALA A CA 1
ATOM 1799 C C . ALA A 1 241 ? -15.319 -11.783 2.392 1.00 79.12 241 ALA A C 1
ATOM 1801 O O . ALA A 1 241 ? -14.938 -10.611 2.297 1.00 79.12 241 ALA A O 1
ATOM 1802 N N . LEU A 1 242 ? -14.652 -12.716 3.064 1.00 84.31 242 LEU A N 1
ATOM 1803 C CA . LEU A 1 242 ? -13.405 -12.438 3.756 1.00 84.31 242 LEU A CA 1
ATOM 1804 C C . LEU A 1 242 ? -12.221 -12.758 2.859 1.00 84.31 242 LEU A C 1
ATOM 1806 O O . LEU A 1 242 ? -12.254 -13.654 2.017 1.00 84.31 242 LEU A O 1
ATOM 1810 N N . CYS A 1 243 ? -11.143 -12.021 3.057 1.00 86.75 243 CYS A N 1
ATOM 1811 C CA . CYS A 1 243 ? -9.906 -12.215 2.328 1.00 86.75 243 CYS A CA 1
ATOM 1812 C C . CYS A 1 243 ? -8.777 -12.319 3.348 1.00 86.75 243 CYS A C 1
ATOM 1814 O O . CYS A 1 243 ? -8.482 -11.326 4.018 1.00 86.75 243 CYS A O 1
ATOM 1816 N N . ALA A 1 244 ? -8.174 -13.502 3.490 1.00 87.19 244 ALA A N 1
ATOM 1817 C CA . ALA A 1 244 ? -6.969 -13.647 4.297 1.00 87.19 244 ALA A CA 1
ATOM 1818 C C . ALA A 1 244 ? -5.728 -13.471 3.434 1.00 87.19 244 ALA A C 1
ATOM 1820 O O . ALA A 1 244 ? -5.652 -13.923 2.288 1.00 87.19 244 ALA A O 1
ATOM 1821 N N . ARG A 1 245 ? -4.747 -12.805 4.022 1.00 90.75 245 ARG A N 1
ATOM 1822 C CA . ARG A 1 245 ? -3.445 -12.525 3.448 1.00 90.75 245 ARG A CA 1
ATOM 1823 C C . ARG A 1 245 ? -2.392 -13.085 4.380 1.00 90.75 245 ARG A C 1
ATOM 1825 O O . ARG A 1 245 ? -2.367 -12.757 5.563 1.00 90.75 245 ARG A O 1
ATOM 1832 N N . ILE A 1 246 ? -1.539 -13.928 3.821 1.00 87.75 246 ILE A N 1
ATOM 1833 C CA . ILE A 1 246 ? -0.340 -14.426 4.480 1.00 87.75 246 ILE A CA 1
ATOM 1834 C C . ILE A 1 246 ? 0.807 -13.537 4.019 1.00 87.75 246 ILE A C 1
ATOM 1836 O O . ILE A 1 246 ? 1.140 -13.549 2.832 1.00 87.75 246 ILE A O 1
ATOM 1840 N N . ILE A 1 247 ? 1.387 -12.756 4.926 1.00 88.19 247 ILE A N 1
ATOM 1841 C CA . ILE A 1 247 ? 2.573 -11.945 4.641 1.00 88.19 247 ILE A CA 1
ATOM 1842 C C . ILE A 1 247 ? 3.790 -12.772 5.030 1.00 88.19 247 ILE A C 1
ATOM 1844 O O . ILE A 1 247 ? 4.068 -12.922 6.217 1.00 88.19 247 ILE A O 1
ATOM 1848 N N . LEU A 1 248 ? 4.495 -13.304 4.029 1.00 84.44 248 LEU A N 1
ATOM 1849 C CA . LEU A 1 248 ? 5.576 -14.278 4.225 1.00 84.44 248 LEU A CA 1
ATOM 1850 C C . LEU A 1 248 ? 6.801 -13.699 4.949 1.00 84.44 248 LEU A C 1
ATOM 1852 O O . LEU A 1 248 ? 7.581 -14.456 5.511 1.00 84.44 248 LEU A O 1
ATOM 1856 N N . ALA A 1 249 ? 6.963 -12.374 4.933 1.00 84.25 249 ALA A N 1
ATOM 1857 C CA . ALA A 1 249 ? 8.038 -11.687 5.638 1.00 84.25 249 ALA A CA 1
ATOM 1858 C C . ALA A 1 249 ? 7.609 -11.306 7.072 1.00 84.25 249 ALA A C 1
ATOM 1860 O O . ALA A 1 249 ? 6.542 -10.693 7.239 1.00 84.25 249 ALA A O 1
ATOM 1861 N N . PRO A 1 250 ? 8.438 -11.586 8.095 1.00 83.69 250 PRO A N 1
ATOM 1862 C CA . PRO A 1 250 ? 8.217 -11.113 9.455 1.00 83.69 250 PRO A CA 1
ATOM 1863 C C . PRO A 1 250 ? 8.112 -9.593 9.541 1.00 83.69 250 PRO A C 1
ATOM 1865 O O . PRO A 1 250 ? 8.674 -8.854 8.733 1.00 83.69 250 PRO A O 1
ATOM 1868 N N . GLN A 1 251 ? 7.422 -9.096 10.572 1.00 84.06 251 GLN A N 1
ATOM 1869 C CA . GLN A 1 251 ? 7.237 -7.655 10.765 1.00 84.06 251 GLN A CA 1
ATOM 1870 C C . GLN A 1 251 ? 8.546 -6.873 10.929 1.00 84.06 251 GLN A C 1
ATOM 1872 O O . GLN A 1 251 ? 8.605 -5.725 10.508 1.00 84.06 251 GLN A O 1
ATOM 1877 N N . SER A 1 252 ? 9.588 -7.483 11.489 1.00 83.25 252 SER A N 1
ATOM 1878 C CA . SER A 1 252 ? 10.908 -6.865 11.652 1.00 83.25 252 SER A CA 1
ATOM 1879 C C . SER A 1 252 ? 11.706 -6.736 10.354 1.00 83.25 252 SER A C 1
ATOM 1881 O O . SER A 1 252 ? 12.639 -5.943 10.303 1.00 83.25 252 SER A O 1
ATOM 1883 N N . GLU A 1 253 ? 11.373 -7.515 9.323 1.00 85.06 253 GLU A N 1
ATOM 1884 C CA . GLU A 1 253 ? 12.120 -7.560 8.057 1.00 85.06 253 GLU A CA 1
ATOM 1885 C C . GLU A 1 253 ? 11.503 -6.681 6.963 1.00 85.06 253 GLU A C 1
ATOM 1887 O O . GLU A 1 253 ? 12.057 -6.554 5.872 1.00 85.06 253 GLU A O 1
ATOM 1892 N N . ARG A 1 254 ? 10.356 -6.056 7.244 1.00 86.75 254 ARG A N 1
ATOM 1893 C CA . ARG A 1 254 ? 9.633 -5.192 6.306 1.00 86.75 254 ARG A CA 1
ATOM 1894 C C . ARG A 1 254 ? 9.579 -3.755 6.798 1.00 86.75 254 ARG A C 1
ATOM 1896 O O . ARG A 1 254 ? 9.551 -3.489 7.995 1.00 86.75 254 ARG A O 1
ATOM 1903 N N . THR A 1 255 ? 9.492 -2.831 5.850 1.00 86.62 255 THR A N 1
ATOM 1904 C CA . THR A 1 255 ? 9.395 -1.394 6.135 1.00 86.62 255 THR A CA 1
ATOM 1905 C C . THR A 1 255 ? 7.984 -0.953 6.529 1.00 86.62 255 THR A C 1
ATOM 1907 O O . THR A 1 255 ? 7.821 0.060 7.201 1.00 86.62 255 THR A O 1
ATOM 1910 N N . VAL A 1 256 ? 6.959 -1.734 6.167 1.00 90.50 256 VAL A N 1
ATOM 1911 C CA . VAL A 1 256 ? 5.550 -1.428 6.452 1.00 90.50 256 VAL A CA 1
ATOM 1912 C C . VAL A 1 256 ? 5.014 -2.293 7.593 1.00 90.50 256 VAL A C 1
ATOM 1914 O O . VAL A 1 256 ? 5.225 -3.506 7.606 1.00 90.50 256 VAL A O 1
ATOM 1917 N N . SER A 1 257 ? 4.264 -1.716 8.530 1.00 91.31 257 SER A N 1
ATOM 1918 C CA . SER A 1 257 ? 3.680 -2.452 9.662 1.00 91.31 257 SER A CA 1
ATOM 1919 C C . SER A 1 257 ? 2.355 -3.154 9.316 1.00 91.31 257 SER A C 1
ATOM 1921 O O . SER A 1 257 ? 1.709 -2.851 8.313 1.00 91.31 257 SER A O 1
ATOM 1923 N N . ASP A 1 258 ? 1.903 -4.107 10.145 1.00 91.75 258 ASP A N 1
ATOM 1924 C CA . ASP A 1 258 ? 0.570 -4.724 9.974 1.00 91.75 258 ASP A CA 1
ATOM 1925 C C . ASP A 1 258 ? -0.564 -3.710 10.071 1.00 91.75 258 ASP A C 1
ATOM 1927 O O . ASP A 1 258 ? -1.552 -3.821 9.347 1.00 91.75 258 ASP A O 1
ATOM 1931 N N . ARG A 1 259 ? -0.421 -2.715 10.952 1.00 91.69 259 ARG A N 1
ATOM 1932 C CA . ARG A 1 259 ? -1.441 -1.680 11.128 1.00 91.69 259 ARG A CA 1
ATOM 1933 C C . ARG A 1 259 ? -1.530 -0.787 9.901 1.00 91.69 259 ARG A C 1
ATOM 1935 O O . ARG A 1 259 ? -2.625 -0.534 9.410 1.00 91.69 259 ARG A O 1
ATOM 1942 N N . GLN A 1 260 ? -0.384 -0.390 9.349 1.00 93.38 260 GLN A N 1
ATOM 1943 C CA . GLN A 1 260 ? -0.329 0.383 8.111 1.00 93.38 260 GLN A CA 1
ATOM 1944 C C . GLN A 1 260 ? -0.946 -0.382 6.941 1.00 93.38 260 GLN A C 1
ATOM 1946 O O . GLN A 1 260 ? -1.725 0.191 6.181 1.00 93.38 260 GLN A O 1
ATOM 1951 N N . ILE A 1 261 ? -0.666 -1.684 6.828 1.00 93.25 261 ILE A N 1
ATOM 1952 C CA . ILE A 1 261 ? -1.316 -2.553 5.842 1.00 93.25 261 ILE A CA 1
ATOM 1953 C C . ILE A 1 261 ? -2.830 -2.582 6.051 1.00 93.25 261 ILE A C 1
ATOM 1955 O O . ILE A 1 261 ? -3.575 -2.403 5.088 1.00 93.25 261 ILE A O 1
ATOM 1959 N N . ALA A 1 262 ? -3.287 -2.797 7.286 1.00 93.12 262 ALA A N 1
ATOM 1960 C CA . ALA A 1 262 ? -4.704 -2.862 7.619 1.00 93.12 262 ALA A CA 1
ATOM 1961 C C . ALA A 1 262 ? -5.438 -1.572 7.220 1.00 93.12 262 ALA A C 1
ATOM 1963 O O . ALA A 1 262 ? -6.437 -1.629 6.503 1.00 93.12 262 ALA A O 1
ATOM 1964 N N . TRP A 1 263 ? -4.909 -0.404 7.595 1.00 93.75 263 TRP A N 1
ATOM 1965 C CA . TRP A 1 263 ? -5.500 0.888 7.238 1.00 93.75 263 TRP A CA 1
ATOM 1966 C C . TRP A 1 263 ? -5.431 1.173 5.736 1.00 93.75 263 TRP A C 1
ATOM 1968 O O . TRP A 1 263 ? -6.400 1.666 5.162 1.00 93.75 263 TRP A O 1
ATOM 1978 N N . ALA A 1 264 ? -4.335 0.817 5.062 1.00 93.69 264 ALA A N 1
ATOM 1979 C CA . ALA A 1 264 ? -4.221 0.974 3.614 1.00 93.69 264 ALA A CA 1
ATOM 1980 C C . ALA A 1 264 ? -5.241 0.108 2.856 1.00 93.69 264 ALA A C 1
ATOM 1982 O O . ALA A 1 264 ? -5.853 0.564 1.887 1.00 93.69 264 ALA A O 1
ATOM 1983 N N . LEU A 1 265 ? -5.457 -1.132 3.306 1.00 92.81 265 LEU A N 1
ATOM 1984 C CA . LEU A 1 265 ? -6.473 -2.022 2.747 1.00 92.81 265 LEU A CA 1
ATOM 1985 C C . LEU A 1 265 ? -7.890 -1.529 3.054 1.00 92.81 265 LEU A C 1
ATOM 1987 O O . LEU A 1 265 ? -8.734 -1.594 2.164 1.00 92.81 265 LEU A O 1
ATOM 1991 N N . ALA A 1 266 ? -8.132 -0.973 4.243 1.00 92.25 266 ALA A N 1
ATOM 1992 C CA . ALA A 1 266 ? -9.405 -0.347 4.592 1.00 92.25 266 ALA A CA 1
ATOM 1993 C C . ALA A 1 266 ? -9.714 0.856 3.682 1.00 92.25 266 ALA A C 1
ATOM 1995 O O . ALA A 1 266 ? -10.761 0.883 3.039 1.00 92.25 266 ALA A O 1
ATOM 1996 N N . LEU A 1 267 ? -8.760 1.782 3.510 1.00 93.75 267 LEU A N 1
ATOM 1997 C CA . LEU A 1 267 ? -8.898 2.919 2.585 1.00 93.75 267 LEU A CA 1
ATOM 1998 C C . LEU A 1 267 ? -9.137 2.458 1.138 1.00 93.75 267 LEU A C 1
ATOM 2000 O O . LEU A 1 267 ? -9.854 3.110 0.373 1.00 93.75 267 LEU A O 1
ATOM 2004 N N . LYS A 1 268 ? -8.525 1.338 0.735 1.00 93.06 268 LYS A N 1
ATOM 2005 C CA . LYS A 1 268 ? -8.741 0.734 -0.584 1.00 93.06 268 LYS A CA 1
ATOM 2006 C C . LYS A 1 268 ? -10.138 0.128 -0.709 1.00 93.06 268 LYS A C 1
ATOM 2008 O O . LYS A 1 268 ? -10.759 0.292 -1.756 1.00 93.06 268 LYS A O 1
ATOM 2013 N N . ALA A 1 269 ? -10.636 -0.535 0.333 1.00 89.88 269 ALA A N 1
ATOM 2014 C CA . ALA A 1 269 ? -11.986 -1.090 0.378 1.00 89.88 269 ALA A CA 1
ATOM 2015 C C . ALA A 1 269 ? -13.066 0.005 0.319 1.00 89.88 269 ALA A C 1
ATOM 2017 O O . ALA A 1 269 ? -14.102 -0.204 -0.306 1.00 89.88 269 ALA A O 1
ATOM 2018 N N . ASP A 1 270 ? -12.794 1.189 0.876 1.00 89.75 270 ASP A N 1
ATOM 2019 C CA . ASP A 1 270 ? -13.669 2.368 0.769 1.00 89.75 270 ASP A CA 1
ATOM 2020 C C . ASP A 1 270 ? -13.669 3.026 -0.621 1.00 89.75 270 ASP A C 1
ATOM 2022 O O . ASP A 1 270 ? -14.393 3.994 -0.855 1.00 89.75 270 ASP A O 1
ATOM 2026 N N . GLY A 1 271 ? -12.798 2.588 -1.535 1.00 91.88 271 GLY A N 1
ATOM 2027 C CA . GLY A 1 271 ? -12.608 3.241 -2.831 1.00 91.88 271 GLY A CA 1
ATOM 2028 C C . GLY A 1 271 ? -11.889 4.595 -2.754 1.00 91.88 271 GLY A C 1
ATOM 2029 O O . GLY A 1 271 ? -11.867 5.332 -3.739 1.00 91.88 271 GLY A O 1
ATOM 2030 N N . ARG A 1 272 ? -11.270 4.932 -1.611 1.00 94.00 272 ARG A N 1
ATOM 2031 C CA . ARG A 1 272 ? -10.488 6.170 -1.438 1.00 94.00 272 ARG A CA 1
ATOM 2032 C C . ARG A 1 272 ? -9.099 6.082 -2.064 1.00 94.00 272 ARG A C 1
ATOM 2034 O O . ARG A 1 272 ? -8.505 7.116 -2.363 1.00 94.00 272 ARG A O 1
ATOM 2041 N N . VAL A 1 273 ? -8.578 4.867 -2.246 1.00 95.56 273 VAL A N 1
ATOM 2042 C CA . VAL A 1 273 ? -7.270 4.610 -2.865 1.00 95.56 273 VAL A CA 1
ATOM 2043 C C . VAL A 1 273 ? -7.438 4.325 -4.352 1.00 95.56 273 VAL A C 1
ATOM 2045 O O . VAL A 1 273 ? -8.165 3.412 -4.739 1.00 95.56 273 VAL A O 1
ATOM 2048 N N . ARG A 1 274 ? -6.691 5.043 -5.192 1.00 94.25 274 ARG A N 1
ATOM 2049 C CA . ARG A 1 274 ? -6.594 4.767 -6.633 1.00 94.25 274 ARG A CA 1
ATOM 2050 C C . ARG A 1 274 ? -5.141 4.708 -7.082 1.00 94.25 274 ARG A C 1
ATOM 2052 O O . ARG A 1 274 ? -4.295 5.421 -6.551 1.00 94.25 274 ARG A O 1
ATOM 2059 N N . ARG A 1 275 ? -4.861 3.888 -8.092 1.00 92.56 275 ARG A N 1
ATOM 2060 C CA . ARG A 1 275 ? -3.552 3.826 -8.750 1.00 92.56 275 ARG A CA 1
ATOM 2061 C C . ARG A 1 275 ? -3.519 4.843 -9.889 1.00 92.56 275 ARG A C 1
ATOM 2063 O O . ARG A 1 275 ? -4.396 4.821 -10.748 1.00 92.56 275 ARG A O 1
ATOM 2070 N N . VAL A 1 276 ? -2.527 5.725 -9.893 1.00 89.88 276 VAL A N 1
ATOM 2071 C CA . VAL A 1 276 ? -2.336 6.770 -10.909 1.00 89.88 276 VAL A CA 1
ATOM 2072 C C . VAL A 1 276 ? -0.967 6.626 -11.583 1.00 89.88 276 VAL A C 1
ATOM 2074 O O . VAL A 1 276 ? -0.021 6.148 -10.950 1.00 89.88 276 VAL A O 1
ATOM 2077 N N . PRO A 1 277 ? -0.838 6.990 -12.871 1.00 85.25 277 PRO A N 1
ATOM 2078 C CA . PRO A 1 277 ? 0.446 6.977 -13.561 1.00 85.25 277 PRO A CA 1
ATOM 2079 C C . PRO A 1 277 ? 1.318 8.157 -13.114 1.00 85.25 277 PRO A C 1
ATOM 2081 O O . PRO A 1 277 ? 0.839 9.284 -12.994 1.00 85.25 277 PRO A O 1
ATOM 2084 N N . HIS A 1 278 ? 2.610 7.911 -12.910 1.00 77.38 278 HIS A N 1
ATOM 2085 C CA . HIS A 1 278 ? 3.580 8.922 -12.499 1.00 77.38 278 HIS A CA 1
ATOM 2086 C C . HIS A 1 278 ? 4.303 9.530 -13.710 1.00 77.38 278 HIS A C 1
ATOM 2088 O O . HIS A 1 278 ? 5.509 9.373 -13.889 1.00 77.38 278 HIS A O 1
ATOM 2094 N N . TRP A 1 279 ? 3.566 10.257 -14.555 1.00 67.88 279 TRP A N 1
ATOM 2095 C CA . TRP A 1 279 ? 4.149 10.912 -15.738 1.00 67.88 279 TRP A CA 1
ATOM 2096 C C . TRP A 1 279 ? 5.171 12.001 -15.388 1.00 67.88 279 TRP A C 1
ATOM 2098 O O . TRP A 1 279 ? 6.079 12.254 -16.174 1.00 67.88 279 TRP A O 1
ATOM 2108 N N . SER A 1 280 ? 5.075 12.592 -14.192 1.00 63.81 280 SER A N 1
ATOM 2109 C CA . SER A 1 280 ? 6.005 13.633 -13.740 1.00 63.81 280 SER A CA 1
ATOM 2110 C C . SER A 1 280 ? 7.468 13.168 -13.704 1.00 63.81 280 SER A C 1
ATOM 2112 O O . SER A 1 280 ? 8.348 13.984 -13.940 1.00 63.81 280 SER A O 1
ATOM 2114 N N . LEU A 1 281 ? 7.743 11.869 -13.504 1.00 62.56 281 LEU A N 1
ATOM 2115 C CA . LEU A 1 281 ? 9.110 11.313 -13.496 1.00 62.56 281 LEU A CA 1
ATOM 2116 C C . LEU A 1 281 ? 9.781 11.342 -14.870 1.00 62.56 281 LEU A C 1
ATOM 2118 O O . LEU A 1 281 ? 10.999 11.215 -14.962 1.00 62.56 281 LEU A O 1
ATOM 2122 N N . LEU A 1 282 ? 8.982 11.439 -15.934 1.00 59.91 282 LEU A N 1
ATOM 2123 C CA . LEU A 1 282 ? 9.451 11.452 -17.316 1.00 59.91 282 LEU A CA 1
ATOM 2124 C C . LEU A 1 282 ? 9.687 12.869 -17.834 1.00 59.91 282 LEU A C 1
ATOM 2126 O O . LEU A 1 282 ? 10.568 13.068 -18.664 1.00 59.91 282 LEU A O 1
ATOM 2130 N N . THR A 1 283 ? 8.883 13.836 -17.386 1.00 60.41 283 THR A N 1
ATOM 2131 C CA . THR A 1 283 ? 8.865 15.191 -17.957 1.00 60.41 283 THR A CA 1
ATOM 2132 C C . THR A 1 283 ? 9.465 16.253 -17.045 1.00 60.41 283 THR A C 1
ATOM 2134 O O . THR A 1 283 ? 9.852 17.310 -17.541 1.00 60.41 283 THR A O 1
ATOM 2137 N N . HIS A 1 284 ? 9.561 15.997 -15.738 1.00 57.66 284 HIS A N 1
ATOM 2138 C CA . HIS A 1 284 ? 10.076 16.952 -14.763 1.00 57.66 284 HIS A CA 1
ATOM 2139 C C . HIS A 1 284 ? 11.261 16.353 -13.994 1.00 57.66 284 HIS A C 1
ATOM 2141 O O . HIS A 1 284 ? 11.111 15.417 -13.215 1.00 57.66 284 HIS A O 1
ATOM 2147 N N . THR A 1 285 ? 12.451 16.920 -14.208 1.00 52.12 285 THR A N 1
ATOM 2148 C CA . THR A 1 285 ? 13.683 16.604 -13.454 1.00 52.12 285 THR A CA 1
ATOM 2149 C C . THR A 1 285 ? 13.766 17.366 -12.128 1.00 52.12 285 THR A C 1
ATOM 2151 O O . THR A 1 285 ? 14.658 17.124 -11.322 1.00 52.12 285 THR A O 1
ATOM 2154 N N . ASP A 1 286 ? 12.848 18.305 -11.913 1.00 59.03 286 ASP A N 1
ATOM 2155 C CA . ASP A 1 286 ? 12.763 19.122 -10.713 1.00 59.03 286 ASP A CA 1
ATOM 2156 C C . ASP A 1 286 ? 11.683 18.530 -9.808 1.00 59.03 286 ASP A C 1
ATOM 2158 O O . ASP A 1 286 ? 10.483 18.709 -10.040 1.00 59.03 286 ASP A O 1
ATOM 2162 N N . SER A 1 287 ? 12.081 17.715 -8.833 1.00 48.69 287 SER A N 1
ATOM 2163 C CA . SER A 1 287 ? 11.134 17.307 -7.807 1.00 48.69 287 SER A CA 1
ATOM 2164 C C . SER A 1 287 ? 11.801 17.041 -6.474 1.00 48.69 287 SER A C 1
ATOM 2166 O O . SER A 1 287 ? 12.842 16.398 -6.365 1.00 48.69 287 SER A O 1
ATOM 2168 N N . THR A 1 288 ? 11.124 17.534 -5.449 1.00 51.28 288 THR A N 1
ATOM 2169 C CA . THR A 1 288 ? 11.446 17.540 -4.021 1.00 51.28 288 THR A CA 1
ATOM 2170 C C . THR A 1 288 ? 11.627 16.151 -3.393 1.00 51.28 288 THR A C 1
ATOM 2172 O O . THR A 1 288 ? 11.944 16.058 -2.210 1.00 51.28 288 THR A O 1
ATOM 2175 N N . GLN A 1 289 ? 11.475 15.080 -4.177 1.00 52.25 289 GLN A N 1
ATOM 2176 C CA . GLN A 1 289 ? 11.781 13.691 -3.835 1.00 52.25 289 GLN A CA 1
ATOM 2177 C C . GLN A 1 289 ? 12.931 13.189 -4.733 1.00 52.25 289 GLN A C 1
ATOM 2179 O O . GLN A 1 289 ? 12.689 12.619 -5.804 1.00 52.25 289 GLN A O 1
ATOM 2184 N N . PRO A 1 290 ? 14.197 13.416 -4.331 1.00 51.34 290 PRO A N 1
ATOM 2185 C CA . PRO A 1 290 ? 15.373 13.071 -5.133 1.00 51.34 290 PRO A CA 1
ATOM 2186 C C . PRO A 1 290 ? 15.543 11.562 -5.365 1.00 51.34 290 PRO A C 1
ATOM 2188 O O . PRO A 1 290 ? 16.273 11.168 -6.267 1.00 51.34 290 PRO A O 1
ATOM 2191 N N . GLU A 1 291 ? 14.860 10.714 -4.590 1.00 52.22 291 GLU A N 1
ATOM 2192 C CA . GLU A 1 291 ? 14.908 9.253 -4.735 1.00 52.22 291 GLU A CA 1
ATOM 2193 C C . GLU A 1 291 ? 14.177 8.728 -5.982 1.00 52.22 291 GLU A C 1
ATOM 2195 O O . GLU A 1 291 ? 14.487 7.639 -6.465 1.00 52.22 291 GLU A O 1
ATOM 2200 N N . LEU A 1 292 ? 13.243 9.508 -6.541 1.00 50.44 292 LEU A N 1
ATOM 2201 C CA . LEU A 1 292 ? 12.450 9.110 -7.708 1.00 50.44 292 LEU A CA 1
ATOM 2202 C C . LEU A 1 292 ? 12.872 9.848 -8.990 1.00 50.44 292 LEU A C 1
ATOM 2204 O O . LEU A 1 292 ? 12.783 9.283 -10.085 1.00 50.44 292 LEU A O 1
ATOM 2208 N N . ALA A 1 293 ? 13.369 11.084 -8.881 1.00 53.66 293 ALA A N 1
ATOM 2209 C CA . ALA A 1 293 ? 13.745 11.908 -10.029 1.00 53.66 293 ALA A CA 1
ATOM 2210 C C . ALA A 1 293 ? 14.775 11.200 -10.938 1.00 53.66 293 ALA A C 1
ATOM 2212 O O . ALA A 1 293 ? 15.909 10.932 -10.550 1.00 53.66 293 ALA A O 1
ATOM 2213 N N . GLY A 1 294 ? 14.378 10.884 -12.176 1.00 58.41 294 GLY A N 1
ATOM 2214 C CA . GLY A 1 294 ? 15.267 10.319 -13.197 1.00 58.41 294 GLY A CA 1
ATOM 2215 C C . GLY A 1 294 ? 15.461 8.797 -13.173 1.00 58.41 294 GLY A C 1
ATOM 2216 O O . GLY A 1 294 ? 16.070 8.271 -14.104 1.00 58.41 294 GLY A O 1
ATOM 2217 N N . ALA A 1 295 ? 14.905 8.058 -12.205 1.00 65.12 295 ALA A N 1
ATOM 2218 C CA . ALA A 1 295 ? 15.066 6.600 -12.138 1.00 65.12 295 ALA A CA 1
ATOM 2219 C C . ALA A 1 295 ? 14.496 5.891 -13.382 1.00 65.12 295 ALA A C 1
ATOM 2221 O O . ALA A 1 295 ? 15.153 5.049 -13.995 1.00 65.12 295 ALA A O 1
ATOM 2222 N N . LEU A 1 296 ? 13.295 6.280 -13.820 1.00 65.06 296 LEU A N 1
ATOM 2223 C CA . LEU A 1 296 ? 12.662 5.677 -14.994 1.00 65.06 296 LEU A CA 1
ATOM 2224 C C . LEU A 1 296 ? 13.370 6.076 -16.300 1.00 65.06 296 LEU A C 1
ATOM 2226 O O . LEU A 1 296 ? 13.531 5.239 -17.186 1.00 65.06 296 LEU A O 1
ATOM 2230 N N . ALA A 1 297 ? 13.874 7.312 -16.395 1.00 69.00 297 ALA A N 1
ATOM 2231 C CA . ALA A 1 297 ? 14.689 7.764 -17.523 1.00 69.00 297 ALA A CA 1
ATOM 2232 C C . ALA A 1 297 ? 16.029 7.010 -17.604 1.00 69.00 297 ALA A C 1
ATOM 2234 O O . ALA A 1 297 ? 16.437 6.603 -18.691 1.00 69.00 297 ALA A O 1
ATOM 2235 N N . ALA A 1 298 ? 16.679 6.748 -16.465 1.00 74.44 298 ALA A N 1
ATOM 2236 C CA . ALA A 1 298 ? 17.903 5.953 -16.393 1.00 74.44 298 ALA A CA 1
ATOM 2237 C C . ALA A 1 298 ? 17.667 4.486 -16.792 1.00 74.44 298 ALA A C 1
ATOM 2239 O O . ALA A 1 298 ? 18.470 3.909 -17.532 1.00 74.44 298 ALA A O 1
ATOM 2240 N N . ILE A 1 299 ? 16.544 3.893 -16.368 1.00 74.62 299 ILE A N 1
ATOM 2241 C CA . ILE A 1 299 ? 16.153 2.530 -16.759 1.00 74.62 299 ILE A CA 1
ATOM 2242 C C . ILE A 1 299 ? 15.897 2.457 -18.269 1.00 74.62 299 ILE A C 1
ATOM 2244 O O . ILE A 1 299 ? 16.450 1.588 -18.946 1.00 74.62 299 ILE A O 1
ATOM 2248 N N . VAL A 1 300 ? 15.103 3.384 -18.814 1.00 75.56 300 VAL A N 1
ATOM 2249 C CA . VAL A 1 300 ? 14.801 3.438 -20.253 1.00 75.56 300 VAL A CA 1
ATOM 2250 C C . VAL A 1 300 ? 16.066 3.713 -21.073 1.00 75.56 300 VAL A C 1
ATOM 2252 O O . VAL A 1 300 ? 16.275 3.064 -22.096 1.00 75.56 300 VAL A O 1
ATOM 2255 N N . GLY A 1 301 ? 16.947 4.606 -20.617 1.00 80.44 301 GLY A N 1
ATOM 2256 C CA . GLY A 1 301 ? 18.217 4.905 -21.283 1.00 80.44 301 GLY A CA 1
ATOM 2257 C C . GLY A 1 301 ? 19.175 3.710 -21.306 1.00 80.44 301 GLY A C 1
ATOM 2258 O O . GLY A 1 301 ? 19.743 3.388 -22.352 1.00 80.44 301 GLY A O 1
ATOM 2259 N N . SER A 1 302 ? 19.300 2.993 -20.185 1.00 82.50 302 SER A N 1
ATOM 2260 C CA . SER A 1 302 ? 20.119 1.774 -20.091 1.00 82.50 302 SER A CA 1
ATOM 2261 C C . SER A 1 302 ? 19.569 0.664 -20.987 1.00 82.50 302 SER A C 1
ATOM 2263 O O . SER A 1 302 ? 20.323 -0.003 -21.697 1.00 82.50 302 SER A O 1
ATOM 2265 N N . PHE A 1 303 ? 18.244 0.506 -21.017 1.00 80.81 303 PHE A N 1
ATOM 2266 C CA . PHE A 1 303 ? 17.571 -0.437 -21.904 1.00 80.81 303 PHE A CA 1
ATOM 2267 C C . PHE A 1 303 ? 17.807 -0.108 -23.379 1.00 80.81 303 PHE A C 1
ATOM 2269 O O . PHE A 1 303 ? 18.189 -0.990 -24.146 1.00 80.81 303 PHE A O 1
ATOM 2276 N N . LEU A 1 304 ? 17.625 1.155 -23.776 1.00 84.31 304 LEU A N 1
ATOM 2277 C CA . LEU A 1 304 ? 17.842 1.584 -25.154 1.00 84.31 304 LEU A CA 1
ATOM 2278 C C . LEU A 1 304 ? 19.297 1.345 -25.572 1.00 84.31 304 LEU A C 1
ATOM 2280 O O . LEU A 1 304 ? 19.549 0.850 -26.666 1.00 84.31 304 LEU A O 1
ATOM 2284 N N . THR A 1 305 ? 20.245 1.605 -24.670 1.00 89.69 305 THR A N 1
ATOM 2285 C CA . THR A 1 305 ? 21.670 1.335 -24.893 1.00 89.69 305 THR A CA 1
ATOM 2286 C C . THR A 1 305 ? 21.925 -0.151 -25.129 1.00 89.69 305 THR A C 1
ATOM 2288 O O . THR A 1 305 ? 22.587 -0.521 -26.099 1.00 89.69 305 THR A O 1
ATOM 2291 N N . LEU A 1 306 ? 21.365 -1.023 -24.288 1.00 87.19 306 LEU A N 1
ATOM 2292 C CA . LEU A 1 306 ? 21.519 -2.470 -24.418 1.00 87.19 306 LEU A CA 1
ATOM 2293 C C . LEU A 1 306 ? 20.861 -2.991 -25.701 1.00 87.19 306 LEU A C 1
ATOM 2295 O O . LEU A 1 306 ? 21.467 -3.782 -26.419 1.00 87.19 306 LEU A O 1
ATOM 2299 N N . LEU A 1 307 ? 19.668 -2.499 -26.039 1.00 85.06 307 LEU A N 1
ATOM 2300 C CA . LEU A 1 307 ? 18.950 -2.870 -27.256 1.00 85.06 307 LEU A CA 1
ATOM 2301 C C . LEU A 1 307 ? 19.704 -2.439 -28.516 1.00 85.06 307 LEU A C 1
ATOM 2303 O O . LEU A 1 307 ? 19.829 -3.233 -29.448 1.00 85.06 307 LEU A O 1
ATOM 2307 N N . VAL A 1 308 ? 20.241 -1.217 -28.546 1.00 88.00 308 VAL A N 1
ATOM 2308 C CA . VAL A 1 308 ? 21.064 -0.722 -29.661 1.00 88.00 308 VAL A CA 1
ATOM 2309 C C . VAL A 1 308 ? 22.342 -1.550 -29.782 1.00 88.00 308 VAL A C 1
ATOM 2311 O O . VAL A 1 308 ? 22.686 -1.993 -30.877 1.00 88.00 308 VAL A O 1
ATOM 2314 N N . THR A 1 309 ? 23.004 -1.837 -28.659 1.00 88.81 309 THR A N 1
ATOM 2315 C CA . THR A 1 309 ? 24.228 -2.650 -28.635 1.00 88.81 309 THR A CA 1
ATOM 2316 C C . THR A 1 309 ? 23.959 -4.070 -29.126 1.00 88.81 309 THR A C 1
ATOM 2318 O O . THR A 1 309 ? 24.699 -4.578 -29.963 1.00 88.81 309 THR A O 1
ATOM 2321 N N . ALA A 1 310 ? 22.871 -4.697 -28.676 1.00 83.31 310 ALA A N 1
ATOM 2322 C CA . ALA A 1 310 ? 22.452 -6.012 -29.146 1.00 83.31 310 ALA A CA 1
ATOM 2323 C C . ALA A 1 310 ? 22.122 -5.984 -30.646 1.00 83.31 310 ALA A C 1
ATOM 2325 O O . ALA A 1 310 ? 22.608 -6.822 -31.398 1.00 83.31 310 ALA A O 1
ATOM 2326 N N . SER A 1 311 ? 21.365 -4.984 -31.102 1.00 85.19 311 SER A N 1
ATOM 2327 C CA . SER A 1 311 ? 20.981 -4.842 -32.512 1.00 85.19 311 SER A CA 1
ATOM 2328 C C . SER A 1 311 ? 22.187 -4.673 -33.441 1.00 85.19 311 SER A C 1
ATOM 2330 O O . SER A 1 311 ? 22.138 -5.137 -34.575 1.00 85.19 311 SER A O 1
ATOM 2332 N N . LEU A 1 312 ? 23.271 -4.048 -32.968 1.00 87.94 312 LEU A N 1
ATOM 2333 C CA . LEU A 1 312 ? 24.523 -3.889 -33.715 1.00 87.94 312 LEU A CA 1
ATOM 2334 C C . LEU A 1 312 ? 25.453 -5.106 -33.598 1.00 87.94 312 LEU A C 1
ATOM 2336 O O . LEU A 1 312 ? 26.078 -5.491 -34.582 1.00 87.94 312 LEU A O 1
ATOM 2340 N N . ALA A 1 313 ? 25.548 -5.728 -32.421 1.00 84.25 313 ALA A N 1
ATOM 2341 C CA . ALA A 1 313 ? 26.460 -6.844 -32.175 1.00 84.25 313 ALA A CA 1
ATOM 2342 C C . ALA A 1 313 ? 25.961 -8.169 -32.772 1.00 84.25 313 ALA A C 1
ATOM 2344 O O . ALA A 1 313 ? 26.764 -8.973 -33.243 1.00 84.25 313 ALA A O 1
ATOM 2345 N N . ILE A 1 314 ? 24.643 -8.399 -32.783 1.00 82.38 314 ILE A N 1
ATOM 2346 C CA . ILE A 1 314 ? 24.042 -9.643 -33.284 1.00 82.38 314 ILE A CA 1
ATOM 2347 C C . ILE A 1 314 ? 24.366 -9.871 -34.774 1.00 82.38 314 ILE A C 1
ATOM 2349 O O . ILE A 1 314 ? 24.866 -10.947 -35.087 1.00 82.38 314 ILE A O 1
ATOM 2353 N N . PRO A 1 315 ? 24.182 -8.903 -35.696 1.00 83.12 315 PRO A N 1
ATOM 2354 C CA . PRO A 1 315 ? 24.552 -9.075 -37.103 1.00 83.12 315 PRO A CA 1
ATOM 2355 C C . PRO A 1 315 ? 26.045 -9.316 -37.338 1.00 83.12 315 PRO A C 1
ATOM 2357 O O . PRO A 1 315 ? 26.403 -9.942 -38.325 1.00 83.12 315 PRO A O 1
ATOM 2360 N N . VAL A 1 316 ? 26.912 -8.805 -36.458 1.00 81.94 316 VAL A N 1
ATOM 2361 C CA . VAL A 1 316 ? 28.370 -8.987 -36.557 1.00 81.94 316 VAL A CA 1
ATOM 2362 C C . VAL A 1 316 ? 28.797 -10.372 -36.057 1.00 81.94 316 VAL A C 1
ATOM 2364 O O . VAL A 1 316 ? 29.809 -10.904 -36.505 1.00 81.94 316 VAL A O 1
ATOM 2367 N N . GLY A 1 317 ? 28.040 -10.960 -35.126 1.00 70.62 317 GLY A N 1
ATOM 2368 C CA . GLY A 1 317 ? 28.345 -12.259 -34.523 1.00 70.62 317 GLY A CA 1
ATOM 2369 C C . GLY A 1 317 ? 27.786 -13.488 -35.254 1.00 70.62 317 GLY A C 1
ATOM 2370 O O . GLY A 1 317 ? 28.210 -14.599 -34.931 1.00 70.62 317 GLY A O 1
ATOM 2371 N N . ILE A 1 318 ? 26.839 -13.322 -36.189 1.00 65.88 318 ILE A N 1
ATOM 2372 C CA . ILE A 1 318 ? 26.204 -14.409 -36.971 1.00 65.88 318 ILE A CA 1
ATOM 2373 C C . ILE A 1 318 ? 26.834 -14.508 -38.362 1.00 65.88 318 ILE A C 1
ATOM 2375 O O . ILE A 1 318 ? 27.074 -15.657 -38.809 1.00 65.88 318 ILE A O 1
#